Protein AF-A0A0F9NTA3-F1 (afdb_monomer_lite)

Radius of gyration: 31.59 Å; chains: 1; bounding box: 73×34×78 Å

Organism: NCBI:txid412755

InterPro domains:
  IPR008250 P-type ATPase, A domain superfamily [SSF81653] (106-178)
  IPR059000 P-type ATPase, A domain [PF00122] (103-179)

Secondary structure (DSSP, 8-state):
-----TTHHHHHHHHHHHIIIIISHHHHHHHHHHHHHT---HHHHHHHHHHHHHHHHHHHHTT-SS---HHHHHHHHHHHHHHHHHHHHHHHHHHHHHHHHHHTS--EEEEEETTEEEEEEGGG--TT-EEEE-TTPBP-S-EEEEE--EEEE-HHHH---SPEEE-TT-EE-S-EESS-EEEEE-

Foldseek 3Di:
DDPDDVCPLVVLLVVLVCCCVPLLVVLLVVLVVCVVVVHDDDSVVLNVVLVCLNVVSVVVVVPDDDDRCSVVSNVSSVVVSVVVVVVVVVVVVVVVVVVVVVVPQDQWWFWQDPNDTDIDGPVPDDQFTKTKDAAFDWDNAKWFFQQDKWFWQCCVPPVDRGTDIDGHGDIDGTTGTHHITITGHD

Sequence (186 aa):
MSIVFPGLDSVLLSMASFIFFYGGWPFLKGLVNEFRKKVPGMMTLIAVAISIAYFYSAAIVLGLEGKPFFWELATLIDIMLLGHWIEMRSILGASRALEKLVELMPSTAHQIRDGEIIDVELSELKKGDNVLIRPGEKMPSDGLIMKGSSYIDESMLTGESVPVEKESGDLVIGGRLIVMVLLKFG

Structure (mmCIF, N/CA/C/O backbone):
data_AF-A0A0F9NTA3-F1
#
_entry.id   AF-A0A0F9NTA3-F1
#
loop_
_atom_site.group_PDB
_atom_site.id
_atom_site.type_symbol
_atom_site.label_atom_id
_atom_site.label_alt_id
_atom_site.label_comp_id
_atom_site.label_asym_id
_atom_site.label_entity_id
_atom_site.label_seq_id
_atom_site.pdbx_PDB_ins_code
_atom_site.Cartn_x
_atom_site.Cartn_y
_atom_site.Cartn_z
_atom_site.occupancy
_atom_site.B_iso_or_equiv
_atom_site.auth_seq_id
_atom_site.auth_comp_id
_atom_site.auth_asym_id
_atom_site.auth_atom_id
_atom_site.pdbx_PDB_model_num
ATOM 1 N N . MET A 1 1 ? 37.438 3.454 -21.866 1.00 36.91 1 MET A N 1
ATOM 2 C CA . MET A 1 1 ? 37.465 2.635 -23.095 1.00 36.91 1 MET A CA 1
ATOM 3 C C . MET A 1 1 ? 36.080 2.031 -23.261 1.00 36.91 1 MET A C 1
ATOM 5 O O . MET A 1 1 ? 35.779 1.042 -22.610 1.00 36.91 1 MET A O 1
ATOM 9 N N . SER A 1 2 ? 35.185 2.703 -23.990 1.00 47.91 2 SER A N 1
ATOM 10 C CA . SER A 1 2 ? 33.841 2.181 -24.257 1.00 47.91 2 SER A CA 1
ATOM 11 C C . SER A 1 2 ? 33.960 1.104 -25.325 1.00 47.91 2 SER A C 1
ATOM 13 O O . SER A 1 2 ? 34.329 1.390 -26.462 1.00 47.91 2 SER A O 1
ATOM 15 N N . ILE A 1 3 ? 33.714 -0.145 -24.943 1.00 52.69 3 ILE A N 1
ATOM 16 C CA . ILE A 1 3 ? 33.654 -1.255 -25.888 1.00 52.69 3 ILE A CA 1
ATOM 17 C C . ILE A 1 3 ? 32.323 -1.105 -26.630 1.00 52.69 3 ILE A C 1
ATOM 19 O O . ILE A 1 3 ? 31.266 -1.431 -26.095 1.00 52.69 3 ILE A O 1
ATOM 23 N N . VAL A 1 4 ? 32.362 -0.508 -27.822 1.00 57.16 4 VAL A N 1
ATOM 24 C CA . VAL A 1 4 ? 31.176 -0.319 -28.664 1.00 57.16 4 VAL A CA 1
ATOM 25 C C . VAL A 1 4 ? 30.965 -1.611 -29.443 1.00 57.16 4 VAL A C 1
ATOM 27 O O . VAL A 1 4 ? 31.602 -1.846 -30.467 1.00 57.16 4 VAL A O 1
ATOM 30 N N . PHE A 1 5 ? 30.116 -2.486 -28.911 1.00 62.28 5 PHE A N 1
ATOM 31 C CA . PHE A 1 5 ? 29.686 -3.685 -29.619 1.00 62.28 5 PHE A CA 1
ATOM 32 C C . PHE A 1 5 ? 28.590 -3.315 -30.629 1.00 62.28 5 PHE A C 1
ATOM 34 O O . PHE A 1 5 ? 27.613 -2.667 -30.239 1.00 62.28 5 PHE A O 1
ATOM 41 N N . PRO A 1 6 ? 28.692 -3.731 -31.903 1.00 67.00 6 PRO A N 1
ATOM 42 C CA . PRO A 1 6 ? 27.576 -3.605 -32.831 1.00 67.00 6 PRO A CA 1
ATOM 43 C C . PRO A 1 6 ? 26.379 -4.404 -32.287 1.00 67.00 6 PRO A C 1
ATOM 45 O O . PRO A 1 6 ? 26.495 -5.601 -32.034 1.00 67.00 6 PRO A O 1
ATOM 48 N N . GLY A 1 7 ? 25.251 -3.725 -32.052 1.00 73.50 7 GLY A N 1
ATOM 49 C CA . GLY A 1 7 ? 24.032 -4.313 -31.477 1.00 73.50 7 GLY A CA 1
ATOM 50 C C . GLY A 1 7 ? 23.825 -4.100 -29.970 1.00 73.50 7 GLY A C 1
ATOM 51 O O . GLY A 1 7 ? 22.817 -4.566 -29.438 1.00 73.50 7 GLY A O 1
ATOM 52 N N . LEU A 1 8 ? 24.717 -3.375 -29.278 1.00 82.12 8 LEU A N 1
ATOM 53 C CA . LEU A 1 8 ? 24.555 -3.038 -27.854 1.00 82.12 8 LEU A CA 1
ATOM 54 C C . LEU A 1 8 ? 23.204 -2.360 -27.568 1.00 82.12 8 LEU A C 1
ATOM 56 O O . LEU A 1 8 ? 22.528 -2.716 -26.607 1.00 82.12 8 LEU A O 1
ATOM 60 N N . ASP A 1 9 ? 22.778 -1.445 -28.436 1.00 81.88 9 ASP A N 1
ATOM 61 C CA . ASP A 1 9 ? 21.532 -0.693 -28.262 1.00 81.88 9 ASP A CA 1
ATOM 62 C C . ASP A 1 9 ? 20.283 -1.581 -28.356 1.00 81.88 9 ASP A C 1
ATOM 64 O O . ASP A 1 9 ? 19.314 -1.377 -27.626 1.00 81.88 9 ASP A O 1
ATOM 68 N N . SER A 1 10 ? 20.315 -2.627 -29.187 1.00 85.19 10 SER A N 1
ATOM 69 C CA . SER A 1 10 ? 19.229 -3.611 -29.280 1.00 85.19 10 SER A CA 1
ATOM 70 C C . SER A 1 10 ? 19.151 -4.499 -28.033 1.00 85.19 10 SER A C 1
ATOM 72 O O . SER A 1 10 ? 18.057 -4.839 -27.572 1.00 85.19 10 SER A O 1
ATOM 74 N N . VAL A 1 11 ? 20.302 -4.849 -27.450 1.00 89.75 11 VAL A N 1
ATOM 75 C CA . VAL A 1 11 ? 20.370 -5.585 -26.176 1.00 89.75 11 VAL A CA 1
ATOM 76 C C . VAL A 1 11 ? 19.847 -4.715 -25.033 1.00 89.75 11 VAL A C 1
ATOM 78 O O . VAL A 1 11 ? 19.021 -5.172 -24.241 1.00 89.75 11 VAL A O 1
ATOM 81 N N . LEU A 1 12 ? 20.267 -3.448 -24.976 1.00 90.81 12 LEU A N 1
ATOM 82 C CA . LEU A 1 12 ? 19.789 -2.487 -23.983 1.00 90.81 12 LEU A CA 1
ATOM 83 C C . LEU A 1 12 ? 18.285 -2.248 -24.104 1.00 90.81 12 LEU A C 1
ATOM 85 O O . LEU A 1 12 ? 17.600 -2.255 -23.087 1.00 90.81 12 LEU A O 1
ATOM 89 N N . LEU A 1 13 ? 17.751 -2.134 -25.323 1.00 92.44 13 LEU A N 1
ATOM 90 C CA . LEU A 1 13 ? 16.311 -2.026 -25.549 1.00 92.44 13 LEU A CA 1
ATOM 91 C C . LEU A 1 13 ? 15.557 -3.261 -25.043 1.00 92.44 13 LEU A C 1
ATOM 93 O O . LEU A 1 13 ? 14.511 -3.128 -24.409 1.00 92.44 13 LEU A O 1
ATOM 97 N N . SER A 1 14 ? 16.090 -4.459 -25.283 1.00 93.44 14 SER A N 1
ATOM 98 C CA . SER A 1 14 ? 15.483 -5.709 -24.808 1.00 93.44 14 SER A CA 1
ATOM 99 C C . SER A 1 14 ? 15.435 -5.758 -23.277 1.00 93.44 14 SER A C 1
ATOM 101 O O . SER A 1 14 ? 14.402 -6.079 -22.689 1.00 93.44 14 SER A O 1
ATOM 103 N N . MET A 1 15 ? 16.527 -5.364 -22.618 1.00 93.88 15 MET A N 1
ATOM 104 C CA . MET A 1 15 ? 16.602 -5.309 -21.158 1.00 93.88 15 MET A CA 1
ATOM 105 C C . MET A 1 15 ? 15.714 -4.203 -20.575 1.00 93.88 15 MET A C 1
ATOM 107 O O . MET A 1 15 ? 14.985 -4.436 -19.615 1.00 93.88 15 MET A O 1
ATOM 111 N N . ALA A 1 16 ? 15.694 -3.026 -21.198 1.00 94.38 16 ALA A N 1
ATOM 112 C CA . ALA A 1 16 ? 14.807 -1.927 -20.837 1.00 94.38 16 ALA A CA 1
ATOM 113 C C . ALA A 1 16 ? 13.331 -2.307 -20.985 1.00 94.38 16 ALA A C 1
ATOM 115 O O . ALA A 1 16 ? 12.528 -1.946 -20.133 1.00 94.38 16 ALA A O 1
ATOM 116 N N . SER A 1 17 ? 12.978 -3.080 -22.016 1.00 95.44 17 SER A N 1
ATOM 117 C CA . SER A 1 17 ? 11.623 -3.616 -22.197 1.00 95.44 17 SER A CA 1
ATOM 118 C C . SER A 1 17 ? 11.243 -4.518 -21.028 1.00 95.44 17 SER A C 1
ATOM 120 O O . SER A 1 17 ? 10.173 -4.356 -20.445 1.00 95.44 17 SER A O 1
ATOM 122 N N . PHE A 1 18 ? 12.138 -5.427 -20.633 1.00 96.69 18 PHE A N 1
ATOM 123 C CA . PHE A 1 18 ? 11.913 -6.285 -19.473 1.00 96.69 18 PHE A CA 1
ATOM 124 C C . PHE A 1 18 ? 11.713 -5.466 -18.190 1.00 96.69 18 PHE A C 1
ATOM 126 O O . PHE A 1 18 ? 10.724 -5.664 -17.489 1.00 96.69 18 PHE A O 1
ATOM 133 N N . ILE A 1 19 ? 12.593 -4.499 -17.915 1.00 96.31 19 ILE A N 1
ATOM 134 C CA . ILE A 1 19 ? 12.501 -3.639 -16.725 1.00 96.31 19 ILE A CA 1
ATOM 135 C C . ILE A 1 19 ? 11.215 -2.798 -16.750 1.00 96.31 19 ILE A C 1
ATOM 137 O O . ILE A 1 19 ? 10.516 -2.709 -15.743 1.00 96.31 19 ILE A O 1
ATOM 141 N N . PHE A 1 20 ? 10.853 -2.228 -17.899 1.00 97.06 20 PHE A N 1
ATOM 142 C CA . PHE A 1 20 ? 9.651 -1.414 -18.062 1.00 97.06 20 PHE A CA 1
ATOM 143 C C . PHE A 1 20 ? 8.366 -2.220 -17.849 1.00 97.06 20 PHE A C 1
ATOM 145 O O . PHE A 1 20 ? 7.506 -1.811 -17.072 1.00 97.06 20 PHE A O 1
ATOM 152 N N . PHE A 1 21 ? 8.230 -3.379 -18.499 1.00 96.56 21 PHE A N 1
ATOM 153 C CA . PHE A 1 21 ? 7.011 -4.180 -18.392 1.00 96.56 21 PHE A CA 1
ATOM 154 C C . PHE A 1 21 ? 6.904 -4.926 -17.066 1.00 96.56 21 PHE A C 1
ATOM 156 O O . PHE A 1 21 ? 5.801 -5.034 -16.541 1.00 96.56 21 PHE A O 1
ATOM 163 N N . TYR A 1 22 ? 8.011 -5.437 -16.525 1.00 96.00 22 TYR A N 1
ATOM 164 C CA . TYR A 1 22 ? 7.998 -6.197 -15.276 1.00 96.00 22 TYR A CA 1
ATOM 165 C C . TYR A 1 22 ? 8.105 -5.281 -14.052 1.00 96.00 22 TYR A C 1
ATOM 167 O O . TYR A 1 22 ? 7.227 -5.285 -13.191 1.00 96.00 22 TYR A O 1
ATOM 175 N N . GLY A 1 23 ? 9.147 -4.451 -13.994 1.00 95.00 23 GLY A N 1
ATOM 176 C CA . GLY A 1 23 ? 9.381 -3.520 -12.888 1.00 95.00 23 GLY A CA 1
ATOM 177 C C . GLY A 1 23 ? 8.431 -2.321 -12.903 1.00 95.00 23 GLY A C 1
ATOM 178 O O . GLY A 1 23 ? 7.949 -1.899 -11.857 1.00 95.00 23 GLY A O 1
ATOM 179 N N . GLY A 1 24 ? 8.089 -1.801 -14.083 1.00 95.94 24 GLY A N 1
ATOM 180 C CA . GLY A 1 24 ? 7.161 -0.674 -14.220 1.00 95.94 24 GLY A CA 1
ATOM 181 C C . GLY A 1 24 ? 5.680 -1.028 -14.023 1.00 95.94 24 GLY A C 1
ATOM 182 O O . GLY A 1 24 ? 4.851 -0.124 -13.881 1.00 95.94 24 GLY A O 1
ATOM 183 N N . TRP A 1 25 ? 5.322 -2.319 -13.977 1.00 96.88 25 TRP A N 1
ATOM 184 C CA . TRP A 1 25 ? 3.927 -2.777 -13.931 1.00 96.88 25 TRP A CA 1
ATOM 185 C C . TRP A 1 25 ? 3.067 -2.143 -12.823 1.00 96.88 25 TRP A C 1
ATOM 187 O O . TRP A 1 25 ? 1.946 -1.716 -13.128 1.00 96.88 25 TRP A O 1
ATOM 197 N N . PRO A 1 26 ? 3.532 -2.029 -11.557 1.00 95.19 26 PRO A N 1
ATOM 198 C CA . PRO A 1 26 ? 2.737 -1.427 -10.488 1.00 95.19 26 PRO A CA 1
ATOM 199 C C . PRO A 1 26 ? 2.350 0.021 -10.798 1.00 95.19 26 PRO A C 1
ATOM 201 O O . PRO A 1 26 ? 1.192 0.397 -10.612 1.00 95.19 26 PRO A O 1
ATOM 204 N N . PHE A 1 27 ? 3.283 0.809 -11.342 1.00 96.44 27 PHE A N 1
ATOM 205 C CA . PHE A 1 27 ? 3.055 2.210 -11.696 1.00 96.44 27 PHE A CA 1
ATOM 206 C C . PHE A 1 27 ? 2.111 2.338 -12.889 1.00 96.44 27 PHE A C 1
ATOM 208 O O . PHE A 1 27 ? 1.172 3.125 -12.833 1.00 96.44 27 PHE A O 1
ATOM 215 N N . LEU A 1 28 ? 2.292 1.525 -13.936 1.00 96.38 28 LEU A N 1
ATOM 216 C CA . LEU A 1 28 ? 1.413 1.533 -15.112 1.00 96.38 28 LEU A CA 1
ATOM 217 C C . LEU A 1 28 ? -0.032 1.173 -14.740 1.00 96.38 28 LEU A C 1
ATOM 219 O O . LEU A 1 28 ? -0.978 1.852 -15.144 1.00 96.38 28 LEU A O 1
ATOM 223 N N . LYS A 1 29 ? -0.219 0.140 -13.911 1.00 96.31 29 LYS A N 1
ATOM 224 C CA . LYS A 1 29 ? -1.541 -0.223 -13.381 1.00 96.31 29 LYS A CA 1
ATOM 225 C C . LYS A 1 29 ? -2.105 0.879 -12.477 1.00 96.31 29 LYS A C 1
ATOM 227 O O . LYS A 1 29 ? -3.302 1.170 -12.538 1.00 96.31 29 LYS A O 1
ATOM 232 N N . GLY A 1 30 ? -1.250 1.493 -11.659 1.00 94.38 30 GLY A N 1
ATOM 233 C CA . GLY A 1 30 ? -1.590 2.616 -10.791 1.00 94.38 30 GLY A CA 1
ATOM 234 C C . GLY A 1 30 ? -2.085 3.832 -11.573 1.00 94.38 30 GLY A C 1
ATOM 235 O O . GLY A 1 30 ? -3.142 4.357 -11.241 1.00 94.38 30 GLY A O 1
ATOM 236 N N . LEU A 1 31 ? -1.414 4.193 -12.670 1.00 96.44 31 LEU A N 1
ATOM 237 C CA . LEU A 1 31 ? -1.830 5.258 -13.588 1.00 96.44 31 LEU A CA 1
ATOM 238 C C . LEU A 1 31 ? -3.240 5.016 -14.122 1.00 96.44 31 LEU A C 1
ATOM 240 O O . LEU A 1 31 ? -4.084 5.905 -14.057 1.00 96.44 31 LEU A O 1
ATOM 244 N N . VAL A 1 32 ? -3.535 3.805 -14.605 1.00 96.00 32 VAL A N 1
ATOM 245 C CA . VAL A 1 32 ? -4.875 3.489 -15.132 1.00 96.00 32 VAL A CA 1
ATOM 246 C C . VAL A 1 32 ? -5.939 3.641 -14.043 1.0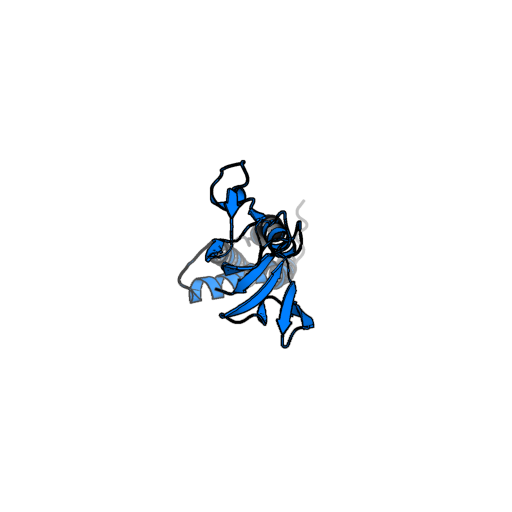0 96.00 32 VAL A C 1
ATOM 248 O O . VAL A 1 32 ? -7.031 4.1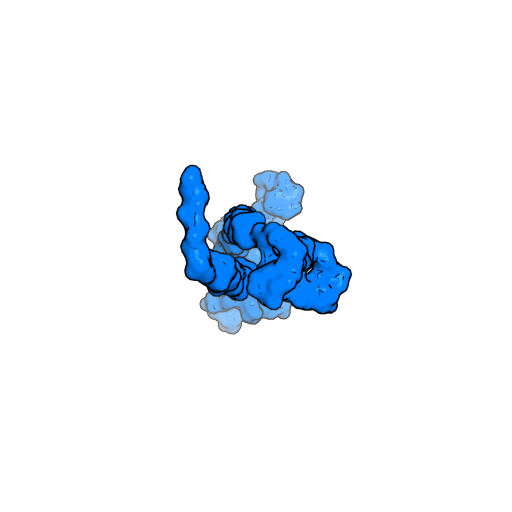47 -14.301 1.00 96.00 32 VAL A O 1
ATOM 251 N N . ASN A 1 33 ? -5.634 3.219 -12.817 1.00 94.94 33 ASN A N 1
ATOM 252 C CA . ASN A 1 33 ? -6.546 3.322 -11.684 1.00 94.94 33 ASN A CA 1
ATOM 253 C C . ASN A 1 33 ? -6.760 4.776 -11.222 1.00 94.94 33 ASN A C 1
ATOM 255 O O . ASN A 1 33 ? -7.903 5.191 -11.041 1.00 94.94 33 ASN A O 1
ATOM 259 N N . GLU A 1 34 ? -5.691 5.555 -11.062 1.00 96.25 34 GLU A N 1
ATOM 260 C CA . GLU A 1 34 ? -5.736 6.974 -10.677 1.00 96.25 34 GLU A CA 1
ATOM 261 C C . GLU A 1 34 ? -6.461 7.820 -11.728 1.00 96.25 34 GLU A C 1
ATOM 263 O O . GLU A 1 34 ? -7.331 8.627 -11.393 1.00 96.25 34 GLU A O 1
ATOM 268 N N . PHE A 1 35 ? -6.185 7.566 -13.010 1.00 94.81 35 PHE A N 1
ATOM 269 C CA . PHE A 1 35 ? -6.841 8.252 -14.117 1.00 94.81 35 PHE A CA 1
ATOM 270 C C . PHE A 1 35 ? -8.342 7.937 -14.175 1.00 94.81 35 PHE A C 1
ATOM 272 O O . PHE A 1 35 ? -9.159 8.846 -14.317 1.00 94.81 35 PHE A O 1
ATOM 279 N N . ARG A 1 36 ? -8.738 6.668 -13.973 1.00 95.69 36 ARG A N 1
ATOM 280 C CA . ARG A 1 36 ? -10.160 6.279 -13.856 1.00 95.69 36 ARG A CA 1
ATOM 281 C C . ARG A 1 36 ? -10.856 6.962 -12.681 1.00 95.69 36 ARG A C 1
ATOM 283 O O . ARG A 1 36 ? -12.021 7.332 -12.799 1.00 95.69 36 ARG A O 1
ATOM 290 N N . LYS A 1 37 ? -10.150 7.133 -11.563 1.00 94.38 37 LYS A N 1
ATOM 291 C CA . LYS A 1 37 ? -10.662 7.810 -10.364 1.00 94.38 37 LYS A CA 1
ATOM 292 C C . LYS A 1 37 ? -10.607 9.337 -10.459 1.00 94.38 37 LYS A C 1
ATOM 294 O O . LYS A 1 37 ? -11.170 9.993 -9.592 1.00 94.38 37 LYS A O 1
ATOM 299 N N . LYS A 1 38 ? -9.982 9.900 -11.502 1.00 93.25 38 LYS A N 1
ATOM 300 C CA . LYS A 1 38 ? -9.728 11.343 -11.675 1.00 93.25 38 LYS A CA 1
ATOM 301 C C . LYS A 1 38 ? -8.935 11.966 -10.519 1.00 93.25 38 LYS A C 1
ATOM 303 O O . LYS A 1 38 ? -9.104 13.142 -10.215 1.00 93.25 38 LYS A O 1
ATOM 308 N N . VAL A 1 39 ? -8.062 11.179 -9.891 1.00 94.12 39 VAL A N 1
ATOM 309 C CA . VAL A 1 39 ? -7.184 11.628 -8.803 1.00 94.12 39 VAL A CA 1
ATOM 310 C C . VAL A 1 39 ? -5.749 11.247 -9.171 1.00 94.12 39 VAL A C 1
ATOM 312 O O . VAL A 1 39 ? -5.286 10.184 -8.758 1.00 94.12 39 VAL A O 1
ATOM 315 N N . PRO A 1 40 ? -5.063 12.045 -10.013 1.00 92.44 40 PRO A N 1
ATOM 316 C CA . PRO A 1 40 ? -3.677 11.776 -10.370 1.00 92.44 40 PRO A CA 1
ATOM 317 C C . PRO A 1 40 ? -2.784 11.947 -9.141 1.00 92.44 40 PRO A C 1
ATOM 319 O O . PRO A 1 40 ? -2.895 12.932 -8.411 1.00 92.44 40 PRO A O 1
ATOM 322 N N . GLY A 1 41 ? -1.897 10.985 -8.925 1.00 93.31 41 GLY A N 1
ATOM 323 C CA . GLY A 1 41 ? -0.998 10.945 -7.786 1.00 93.31 41 GLY A CA 1
ATOM 324 C C . GLY A 1 41 ? 0.394 10.467 -8.176 1.00 93.31 41 GLY A C 1
ATOM 325 O O . GLY A 1 41 ? 0.859 10.647 -9.308 1.00 93.31 41 GLY A O 1
ATOM 326 N N . MET A 1 42 ? 1.073 9.862 -7.204 1.00 93.44 42 MET A N 1
ATOM 327 C CA . MET A 1 42 ? 2.448 9.401 -7.356 1.00 93.44 42 MET A CA 1
ATOM 328 C C . MET A 1 42 ? 2.580 8.359 -8.478 1.00 93.44 42 MET A C 1
ATOM 330 O O . MET A 1 42 ? 3.526 8.433 -9.263 1.00 93.44 42 MET A O 1
ATOM 334 N N . MET A 1 43 ? 1.623 7.431 -8.611 1.00 95.06 43 MET A N 1
ATOM 335 C CA . MET A 1 43 ? 1.716 6.361 -9.611 1.00 95.06 43 MET A CA 1
ATOM 336 C C . MET A 1 43 ? 1.613 6.912 -11.033 1.00 95.06 43 MET A C 1
ATOM 338 O O . MET A 1 43 ? 2.374 6.495 -11.904 1.00 95.06 43 MET A O 1
ATOM 342 N N . THR A 1 44 ? 0.719 7.879 -11.263 1.00 95.94 44 THR A N 1
ATOM 343 C CA . THR A 1 44 ? 0.570 8.544 -12.563 1.00 95.94 44 THR A CA 1
ATOM 344 C C . THR A 1 44 ? 1.846 9.278 -12.961 1.00 95.94 44 THR A C 1
ATOM 346 O O . THR A 1 44 ? 2.312 9.107 -14.087 1.00 95.94 44 THR A O 1
ATOM 349 N N . LEU A 1 45 ? 2.438 10.059 -12.050 1.00 95.56 45 LEU A N 1
ATOM 350 C CA . LEU A 1 45 ? 3.648 10.831 -12.344 1.00 95.56 45 LEU A CA 1
ATOM 351 C C . LEU A 1 45 ? 4.808 9.923 -12.780 1.00 95.56 45 LEU A C 1
ATOM 353 O O . LEU A 1 45 ? 5.442 10.170 -13.807 1.00 95.56 45 LEU A O 1
ATOM 357 N N . ILE A 1 46 ? 5.044 8.843 -12.029 1.00 96.44 46 ILE A N 1
ATOM 358 C CA . ILE A 1 46 ? 6.117 7.885 -12.322 1.00 96.44 46 ILE A CA 1
ATOM 359 C C . ILE A 1 46 ? 5.842 7.177 -13.643 1.00 96.44 46 ILE A C 1
ATOM 361 O O . ILE A 1 46 ? 6.716 7.136 -14.503 1.00 96.44 46 ILE A O 1
ATOM 365 N N . ALA A 1 47 ? 4.628 6.653 -13.824 1.00 97.25 47 ALA A N 1
ATOM 366 C CA . ALA A 1 47 ? 4.234 5.914 -15.016 1.00 97.25 47 ALA A CA 1
ATOM 367 C C . ALA A 1 47 ? 4.401 6.738 -16.301 1.00 97.25 47 ALA A C 1
ATOM 369 O O . ALA A 1 47 ? 4.871 6.209 -17.309 1.00 97.25 47 ALA A O 1
ATOM 370 N N . VAL A 1 48 ? 4.071 8.033 -16.268 1.00 97.06 48 VAL A N 1
ATOM 371 C CA . VAL A 1 48 ? 4.309 8.951 -17.392 1.00 97.06 48 VAL A CA 1
ATOM 372 C C . VAL A 1 48 ? 5.807 9.107 -17.656 1.00 97.06 48 VAL A C 1
ATOM 374 O O . VAL A 1 48 ? 6.234 8.947 -18.798 1.00 97.06 48 VAL A O 1
ATOM 377 N N . ALA A 1 49 ? 6.614 9.353 -16.620 1.00 97.19 49 ALA A N 1
ATOM 378 C CA . ALA A 1 49 ? 8.060 9.522 -16.761 1.00 97.19 49 ALA A CA 1
ATOM 379 C C . ALA A 1 49 ? 8.740 8.279 -17.363 1.00 97.19 49 ALA A C 1
ATOM 381 O O . ALA A 1 49 ? 9.467 8.393 -18.352 1.00 97.19 49 ALA A O 1
ATOM 382 N N . ILE A 1 50 ? 8.451 7.085 -16.830 1.00 97.38 50 ILE A N 1
ATOM 383 C CA . ILE A 1 50 ? 9.030 5.830 -17.336 1.00 97.38 50 ILE A CA 1
ATOM 384 C C . ILE A 1 50 ? 8.536 5.509 -18.752 1.00 97.38 50 ILE A C 1
ATOM 386 O O . ILE A 1 50 ? 9.300 4.989 -19.560 1.00 97.38 50 ILE A O 1
ATOM 390 N N . SER A 1 51 ? 7.288 5.859 -19.091 1.00 97.31 51 SER A N 1
ATOM 391 C CA . SER A 1 51 ? 6.750 5.645 -20.441 1.00 97.31 51 SER A CA 1
ATOM 392 C C . SER A 1 51 ? 7.453 6.537 -21.454 1.00 97.31 51 SER A C 1
ATOM 394 O O . SER A 1 51 ? 7.900 6.051 -22.490 1.00 97.31 51 SER A O 1
ATOM 396 N N . ILE A 1 52 ? 7.606 7.828 -21.146 1.00 97.12 52 ILE A N 1
ATOM 397 C CA . ILE A 1 52 ? 8.316 8.773 -22.015 1.00 97.12 52 ILE A CA 1
ATOM 398 C C . ILE A 1 52 ? 9.763 8.315 -22.217 1.00 97.12 52 ILE A C 1
ATOM 400 O O . ILE A 1 52 ? 10.211 8.225 -23.358 1.00 97.12 52 ILE A O 1
ATOM 404 N N . ALA A 1 53 ? 10.469 7.967 -21.137 1.00 96.50 53 ALA A N 1
ATOM 405 C CA . ALA A 1 53 ? 11.852 7.502 -21.213 1.00 96.50 53 ALA A CA 1
ATOM 406 C C . ALA A 1 53 ? 11.991 6.222 -22.057 1.00 96.50 53 ALA A C 1
ATOM 408 O O . ALA A 1 53 ? 12.890 6.135 -22.897 1.00 96.50 53 ALA A O 1
ATOM 409 N N . TYR A 1 54 ? 11.084 5.255 -21.892 1.00 97.06 54 TYR A N 1
ATOM 410 C CA . TYR A 1 54 ? 11.090 4.010 -22.660 1.00 97.06 54 TYR A CA 1
ATOM 411 C C . TYR A 1 54 ? 10.801 4.238 -24.150 1.00 97.06 54 TYR A C 1
ATOM 413 O O . TYR A 1 54 ? 11.605 3.840 -24.992 1.00 97.06 54 TYR A O 1
ATOM 421 N N . PHE A 1 55 ? 9.697 4.912 -24.493 1.00 96.88 55 PHE A N 1
ATOM 422 C CA . PHE A 1 55 ? 9.311 5.122 -25.893 1.00 96.88 55 PHE A CA 1
ATOM 423 C C . PHE A 1 55 ? 10.297 6.019 -26.645 1.00 96.88 55 PHE A C 1
ATOM 425 O O . PHE A 1 55 ? 10.598 5.746 -27.805 1.00 96.88 55 PHE A O 1
ATOM 432 N N . TYR A 1 56 ? 10.846 7.044 -25.987 1.00 95.94 56 TYR A N 1
ATOM 433 C CA . TYR A 1 56 ? 11.898 7.877 -26.568 1.00 95.94 56 TYR A CA 1
ATOM 434 C C . TYR A 1 56 ? 13.157 7.057 -26.875 1.00 95.94 56 TYR A C 1
ATOM 436 O O . TYR A 1 56 ? 13.679 7.106 -27.988 1.00 95.94 56 TYR A O 1
ATOM 444 N N . SER A 1 57 ? 13.608 6.243 -25.916 1.00 94.62 57 SER A N 1
ATOM 445 C CA . SER A 1 57 ? 14.790 5.393 -26.098 1.00 94.62 57 SER A CA 1
ATOM 446 C C . SER A 1 57 ? 14.569 4.336 -27.180 1.00 94.62 57 SER A C 1
ATOM 448 O O . SER A 1 57 ? 15.460 4.094 -27.990 1.00 94.62 57 SER A O 1
ATOM 450 N N . ALA A 1 58 ? 13.371 3.750 -27.251 1.00 94.44 58 ALA A N 1
ATOM 451 C CA . ALA A 1 58 ? 12.998 2.823 -28.314 1.00 94.44 58 ALA A CA 1
ATOM 452 C C . ALA A 1 58 ? 13.038 3.493 -29.695 1.00 94.44 58 ALA A C 1
ATOM 454 O O . ALA A 1 58 ? 13.579 2.919 -30.636 1.00 94.44 58 ALA A O 1
ATOM 455 N N . ALA A 1 59 ? 12.526 4.719 -29.819 1.00 94.75 59 ALA A N 1
ATOM 456 C CA . ALA A 1 59 ? 12.525 5.445 -31.084 1.00 94.75 59 ALA A CA 1
ATOM 457 C C . ALA A 1 59 ? 13.946 5.782 -31.581 1.00 94.75 59 ALA A C 1
ATOM 459 O O . ALA A 1 59 ? 14.199 5.712 -32.782 1.00 94.75 59 ALA A O 1
ATOM 460 N N . ILE A 1 60 ? 14.890 6.063 -30.673 1.00 93.25 60 ILE A N 1
ATOM 461 C CA . ILE A 1 60 ? 16.312 6.239 -31.021 1.00 93.25 60 ILE A CA 1
ATOM 462 C C . ILE A 1 60 ? 16.902 4.952 -31.597 1.00 93.25 60 ILE A C 1
ATOM 464 O O . ILE A 1 60 ? 17.519 4.978 -32.657 1.00 93.25 60 ILE A O 1
ATOM 468 N N . VAL A 1 61 ? 16.653 3.807 -30.957 1.00 90.00 61 VAL A N 1
ATOM 469 C CA . VAL A 1 61 ? 17.141 2.509 -31.462 1.00 90.00 61 VAL A CA 1
ATOM 470 C C . VAL A 1 61 ? 16.529 2.151 -32.821 1.00 90.00 61 VAL A C 1
ATOM 472 O O . VAL A 1 61 ? 17.167 1.475 -33.623 1.00 90.00 61 VAL A O 1
ATOM 475 N N . LEU A 1 62 ? 15.317 2.633 -33.109 1.00 89.81 62 LEU A N 1
ATOM 476 C CA . LEU A 1 62 ? 14.641 2.444 -34.396 1.00 89.81 62 LEU A CA 1
ATOM 477 C C . LEU A 1 62 ? 15.104 3.414 -35.499 1.00 89.81 62 LEU A C 1
ATOM 479 O O . LEU A 1 62 ? 14.658 3.269 -36.637 1.00 89.81 62 LEU A O 1
ATOM 483 N N . GLY A 1 63 ? 15.994 4.366 -35.198 1.00 89.00 63 GLY A N 1
ATOM 484 C CA . GLY A 1 63 ? 16.634 5.225 -36.200 1.00 89.00 63 GLY A CA 1
ATOM 485 C C . GLY A 1 63 ? 16.459 6.731 -36.003 1.00 89.00 63 GLY A C 1
ATOM 486 O O . GLY A 1 63 ? 16.846 7.487 -36.892 1.00 89.00 63 GLY A O 1
ATOM 487 N N . LEU A 1 64 ? 15.890 7.193 -34.882 1.00 91.88 64 LEU A N 1
ATOM 488 C CA . LEU A 1 64 ? 15.937 8.618 -34.537 1.00 91.88 64 LEU A CA 1
ATOM 489 C C . LEU A 1 64 ? 17.315 9.014 -33.996 1.00 91.88 64 LEU A C 1
ATOM 491 O O . LEU A 1 64 ? 17.962 8.261 -33.272 1.00 91.88 64 LEU A O 1
ATOM 495 N N . GLU A 1 65 ? 17.740 10.239 -34.295 1.00 89.12 65 GLU A N 1
ATOM 496 C CA . GLU A 1 65 ? 18.962 10.801 -33.725 1.00 89.12 65 GLU A CA 1
ATOM 497 C C . GLU A 1 65 ? 18.750 11.194 -32.258 1.00 89.12 65 GLU A C 1
ATOM 499 O O . GLU A 1 65 ? 17.788 11.879 -31.903 1.00 89.12 65 GLU A O 1
ATOM 504 N N . GLY A 1 66 ? 19.671 10.782 -31.389 1.00 89.56 66 GLY A N 1
ATOM 505 C CA . GLY A 1 66 ? 19.628 11.128 -29.974 1.00 89.56 66 GLY A CA 1
ATOM 506 C C . GLY A 1 66 ? 20.481 10.208 -29.112 1.00 89.56 66 GLY A C 1
ATOM 507 O O . GLY A 1 66 ? 21.218 9.360 -29.611 1.00 89.56 66 GLY A O 1
ATOM 508 N N . LYS A 1 67 ? 20.375 10.387 -27.792 1.00 89.56 67 LYS A N 1
ATOM 509 C CA . LYS A 1 67 ? 20.961 9.479 -26.798 1.00 89.56 67 LYS A CA 1
ATOM 510 C C . LYS A 1 67 ? 19.836 8.788 -26.031 1.00 89.56 67 LYS A C 1
ATOM 512 O O . LYS A 1 67 ? 18.982 9.496 -25.501 1.00 89.56 67 LYS A O 1
ATOM 517 N N . PRO A 1 68 ? 19.800 7.447 -25.983 1.00 91.94 68 PRO A N 1
ATOM 518 C CA . PRO A 1 68 ? 18.755 6.746 -25.257 1.00 91.94 68 PRO A CA 1
ATOM 519 C C . PRO A 1 68 ? 18.937 6.924 -23.746 1.00 91.94 68 PRO A C 1
ATOM 521 O O . PRO A 1 68 ? 20.059 7.038 -23.256 1.00 91.94 68 PRO A O 1
ATOM 524 N N . PHE A 1 69 ? 17.828 6.883 -23.013 1.00 93.75 69 PHE A N 1
ATOM 525 C CA . PHE A 1 69 ? 17.758 7.050 -21.559 1.00 93.75 69 PHE A CA 1
ATOM 526 C C . PHE A 1 69 ? 17.551 5.710 -20.833 1.00 93.75 69 PHE A C 1
ATOM 528 O O . PHE A 1 69 ? 16.759 5.600 -19.895 1.00 93.75 69 PHE A O 1
ATOM 535 N N . PHE A 1 70 ? 18.204 4.640 -21.300 1.00 93.62 70 PHE A N 1
ATOM 536 C CA . PHE A 1 70 ? 18.018 3.298 -20.731 1.00 93.62 70 PHE A CA 1
ATOM 537 C C . PHE A 1 70 ? 18.461 3.208 -19.267 1.00 93.62 70 PHE A C 1
ATOM 539 O O . PHE A 1 70 ? 17.828 2.513 -18.472 1.00 93.62 70 PHE A O 1
ATOM 546 N N . TRP A 1 71 ? 19.532 3.916 -18.908 1.00 94.12 71 TRP A N 1
ATOM 547 C CA . TRP A 1 71 ? 20.062 3.924 -17.547 1.00 94.12 71 TRP A CA 1
ATOM 548 C C . TRP A 1 71 ? 19.150 4.696 -16.591 1.00 94.12 71 TRP A C 1
ATOM 550 O O . TRP A 1 71 ? 18.857 4.245 -15.486 1.00 94.12 71 TRP A O 1
ATOM 560 N N . GLU A 1 72 ? 18.658 5.845 -17.037 1.00 96.12 72 GLU A N 1
ATOM 561 C CA . GLU A 1 72 ? 17.722 6.694 -16.313 1.00 96.12 72 GLU A CA 1
ATOM 562 C C . GLU A 1 72 ? 16.393 5.971 -16.110 1.00 96.12 72 GLU A C 1
ATOM 564 O O . GLU A 1 72 ? 15.860 5.989 -15.007 1.00 96.12 72 GLU A O 1
ATOM 569 N N . LEU A 1 73 ? 15.892 5.269 -17.132 1.00 96.81 73 LEU A N 1
ATOM 570 C CA . LEU A 1 73 ? 14.704 4.425 -17.014 1.00 96.81 73 LEU A CA 1
ATOM 571 C C . LEU A 1 73 ? 14.883 3.348 -15.935 1.00 96.81 73 LEU A C 1
ATOM 573 O O . LEU A 1 73 ? 14.013 3.197 -15.079 1.00 96.81 73 LEU A O 1
ATOM 577 N N . ALA A 1 74 ? 15.996 2.607 -15.979 1.00 96.50 74 ALA A N 1
ATOM 578 C CA . ALA A 1 74 ? 16.262 1.523 -15.038 1.00 96.50 74 ALA A CA 1
ATOM 579 C C . ALA A 1 74 ? 16.394 2.040 -13.599 1.00 96.50 74 ALA A C 1
ATOM 581 O O . ALA A 1 74 ? 15.667 1.599 -12.714 1.00 96.50 74 ALA A O 1
ATOM 582 N N . THR A 1 75 ? 17.250 3.040 -13.382 1.00 96.81 75 THR A N 1
ATOM 583 C CA . THR A 1 75 ? 17.475 3.631 -12.053 1.00 96.81 75 THR A CA 1
ATOM 584 C C . THR A 1 75 ? 16.228 4.305 -11.487 1.00 96.81 75 THR A C 1
ATOM 586 O O . THR A 1 75 ? 15.967 4.194 -10.288 1.00 96.81 75 THR A O 1
ATOM 589 N N . LEU A 1 76 ? 15.425 4.961 -12.331 1.00 97.00 76 LEU A N 1
ATOM 590 C CA . LEU A 1 76 ? 14.148 5.536 -11.920 1.00 97.00 76 LEU A CA 1
ATOM 591 C C . LEU A 1 76 ? 13.180 4.444 -11.457 1.00 97.00 76 LEU A C 1
ATOM 593 O O . LEU A 1 76 ? 12.612 4.566 -10.376 1.00 97.00 76 LEU A O 1
ATOM 597 N N . ILE A 1 77 ? 13.007 3.370 -12.234 1.00 96.88 77 ILE A N 1
ATOM 598 C CA . ILE A 1 77 ? 12.134 2.253 -11.843 1.00 96.88 77 ILE A CA 1
ATOM 599 C C . ILE A 1 77 ? 12.625 1.614 -10.539 1.00 96.88 77 ILE A C 1
ATOM 601 O O . ILE A 1 77 ? 11.818 1.414 -9.633 1.00 96.88 77 ILE A O 1
ATOM 605 N N . ASP A 1 78 ? 13.927 1.363 -10.405 1.00 96.69 78 ASP A N 1
ATOM 606 C CA . ASP A 1 78 ? 14.510 0.739 -9.214 1.00 96.69 78 ASP A CA 1
ATOM 607 C C . ASP A 1 78 ? 14.272 1.572 -7.947 1.00 96.69 78 ASP A C 1
ATOM 609 O O . ASP A 1 78 ? 13.744 1.068 -6.951 1.00 96.69 78 ASP A O 1
ATOM 613 N N . ILE A 1 79 ? 14.609 2.867 -7.979 1.00 97.06 79 ILE A N 1
ATOM 614 C CA . ILE A 1 79 ? 14.440 3.760 -6.823 1.00 97.06 79 ILE A CA 1
ATOM 615 C C . ILE A 1 79 ? 12.958 3.914 -6.475 1.00 97.06 79 ILE A C 1
ATOM 617 O O . ILE A 1 79 ? 12.596 3.864 -5.296 1.00 97.06 79 ILE A O 1
ATOM 621 N N . MET A 1 80 ? 12.085 4.065 -7.475 1.00 96.56 80 MET A N 1
ATOM 622 C CA . MET A 1 80 ? 10.655 4.229 -7.219 1.00 96.56 80 MET A CA 1
ATOM 623 C C . MET A 1 80 ? 10.010 2.950 -6.685 1.00 96.56 80 MET A C 1
ATOM 625 O O . MET A 1 80 ? 9.137 3.036 -5.821 1.00 96.56 80 MET A O 1
ATOM 629 N N . LEU A 1 81 ? 10.442 1.766 -7.132 1.00 95.88 81 LEU A N 1
ATOM 630 C CA . LEU A 1 81 ? 9.983 0.493 -6.568 1.00 95.88 81 LEU A CA 1
ATOM 631 C C . LEU A 1 81 ? 10.390 0.354 -5.105 1.00 95.88 81 LEU A C 1
ATOM 633 O O . LEU A 1 81 ? 9.561 -0.018 -4.275 1.00 95.88 81 LEU A O 1
ATOM 637 N N . LEU A 1 82 ? 11.639 0.689 -4.778 1.00 96.56 82 LEU A N 1
ATOM 638 C CA . LEU A 1 82 ? 12.118 0.689 -3.397 1.00 96.56 82 LEU A CA 1
ATOM 639 C C . LEU A 1 82 ? 11.319 1.666 -2.530 1.00 96.56 82 LEU A C 1
ATOM 641 O O . LEU A 1 82 ? 10.875 1.294 -1.444 1.00 96.56 82 LEU A O 1
ATOM 645 N N . GLY A 1 83 ? 11.084 2.885 -3.021 1.00 94.75 83 GLY A N 1
ATOM 646 C CA . GLY A 1 83 ? 10.281 3.890 -2.327 1.00 94.75 83 GLY A CA 1
ATOM 647 C C . GLY A 1 83 ? 8.853 3.411 -2.065 1.00 94.75 83 GLY A C 1
ATOM 648 O O . GLY A 1 83 ? 8.397 3.428 -0.921 1.00 94.75 83 GLY A O 1
ATOM 649 N N . HIS A 1 84 ? 8.179 2.899 -3.096 1.00 93.25 84 HIS A N 1
ATOM 650 C CA . HIS A 1 84 ? 6.816 2.385 -2.971 1.00 93.25 84 HIS A CA 1
ATOM 651 C C . HIS A 1 84 ? 6.735 1.161 -2.045 1.00 93.25 84 HIS A C 1
ATOM 653 O O . HIS A 1 84 ? 5.789 1.008 -1.273 1.00 93.25 84 HIS A O 1
ATOM 659 N N . TRP A 1 85 ? 7.752 0.297 -2.052 1.00 92.44 85 TRP A N 1
ATOM 660 C CA . TRP A 1 85 ? 7.821 -0.827 -1.122 1.00 92.44 85 TRP A CA 1
ATOM 661 C C . TRP A 1 85 ? 7.962 -0.369 0.338 1.00 92.44 85 TRP A C 1
ATOM 663 O O . TRP A 1 85 ? 7.270 -0.894 1.215 1.00 92.44 85 TRP A O 1
ATOM 673 N N . ILE A 1 86 ? 8.815 0.625 0.609 1.00 93.69 86 ILE A N 1
ATOM 674 C CA . ILE A 1 86 ? 8.988 1.207 1.951 1.00 93.69 86 ILE A CA 1
ATOM 675 C C . ILE A 1 86 ? 7.696 1.883 2.427 1.00 93.69 86 ILE A C 1
ATOM 677 O O . ILE A 1 86 ? 7.288 1.690 3.577 1.00 93.69 86 ILE A O 1
ATOM 681 N N . GLU A 1 87 ? 7.033 2.634 1.548 1.00 91.12 87 GLU A N 1
ATOM 682 C CA . GLU A 1 87 ? 5.731 3.255 1.809 1.00 91.12 87 GLU A CA 1
ATOM 683 C C . GLU A 1 87 ? 4.698 2.198 2.224 1.00 91.12 87 GLU A C 1
ATOM 685 O O . GLU A 1 87 ? 4.137 2.264 3.322 1.00 91.12 87 GLU A O 1
ATOM 690 N N . MET A 1 88 ? 4.521 1.156 1.405 1.00 88.56 88 MET A N 1
ATOM 691 C CA . MET A 1 88 ? 3.564 0.080 1.675 1.00 88.56 88 MET A CA 1
ATOM 692 C C . MET A 1 88 ? 3.884 -0.671 2.969 1.00 88.56 88 MET A C 1
ATOM 694 O O . MET A 1 88 ? 2.985 -0.977 3.756 1.00 88.56 88 MET A O 1
ATOM 698 N N . ARG A 1 89 ? 5.166 -0.936 3.242 1.00 88.81 89 ARG A N 1
ATOM 699 C CA . ARG A 1 89 ? 5.599 -1.575 4.491 1.00 88.81 89 ARG A CA 1
ATOM 700 C C . ARG A 1 89 ? 5.260 -0.724 5.717 1.00 88.81 89 ARG A C 1
ATOM 702 O O . ARG A 1 89 ? 4.879 -1.280 6.748 1.00 88.81 89 ARG A O 1
ATOM 709 N N . SER A 1 90 ? 5.370 0.596 5.603 1.00 86.50 90 SER A N 1
ATOM 710 C CA . SER A 1 90 ? 5.061 1.531 6.690 1.00 86.50 90 SER A CA 1
ATOM 711 C C . SER A 1 90 ? 3.556 1.577 6.981 1.00 86.50 90 SER A C 1
ATOM 713 O O . SER A 1 90 ? 3.150 1.498 8.140 1.00 86.50 90 SER A O 1
ATOM 715 N N . ILE A 1 91 ? 2.723 1.592 5.934 1.00 83.75 91 ILE A N 1
ATOM 716 C CA . ILE A 1 91 ? 1.253 1.575 6.048 1.00 83.75 91 ILE A CA 1
ATOM 717 C C . ILE A 1 91 ? 0.749 0.262 6.673 1.00 83.75 91 ILE A C 1
ATOM 719 O O . ILE A 1 91 ? -0.101 0.267 7.570 1.00 83.75 91 ILE A O 1
ATOM 723 N N . LEU A 1 92 ? 1.298 -0.878 6.241 1.00 79.50 92 LEU A N 1
ATOM 724 C CA . LEU A 1 92 ? 0.936 -2.189 6.789 1.00 79.50 92 LEU A CA 1
ATOM 725 C C . LEU A 1 92 ? 1.312 -2.323 8.271 1.00 79.50 92 LEU A C 1
ATOM 727 O O . LEU A 1 92 ? 0.577 -2.947 9.036 1.00 79.50 92 LEU A O 1
ATOM 731 N N . GLY A 1 93 ? 2.432 -1.727 8.691 1.00 76.94 93 GLY A N 1
ATOM 732 C CA . GLY A 1 93 ? 2.847 -1.704 10.094 1.00 76.94 93 GLY A CA 1
ATOM 733 C C . GLY A 1 93 ? 1.829 -1.010 11.003 1.00 76.94 93 GLY A C 1
ATOM 734 O O . GLY A 1 93 ? 1.484 -1.552 12.051 1.00 76.94 93 GLY A O 1
ATOM 735 N N . ALA A 1 94 ? 1.299 0.140 10.576 1.00 74.56 94 ALA A N 1
ATOM 736 C CA . ALA A 1 94 ? 0.279 0.874 11.327 1.00 74.56 94 ALA A CA 1
ATOM 737 C C . ALA A 1 94 ? -1.047 0.097 11.429 1.00 74.56 94 ALA A C 1
ATOM 739 O O . ALA A 1 94 ? -1.668 0.055 12.490 1.00 74.56 94 ALA A O 1
ATOM 740 N N . SER A 1 95 ? -1.449 -0.576 10.348 1.00 74.25 95 SER A N 1
ATOM 741 C CA . SER A 1 95 ? -2.725 -1.306 10.284 1.00 74.25 95 SER A CA 1
ATOM 742 C C . SER A 1 95 ? -2.784 -2.485 11.265 1.00 74.25 95 SER A C 1
ATOM 744 O O . SER A 1 95 ? -3.806 -2.703 11.909 1.00 74.25 95 SER A O 1
ATOM 746 N N . ARG A 1 96 ? -1.663 -3.192 11.471 1.00 75.62 96 ARG A N 1
ATOM 747 C CA . ARG A 1 96 ? -1.586 -4.331 12.407 1.00 75.62 96 ARG A CA 1
ATOM 748 C C . ARG A 1 96 ? -1.845 -3.953 13.864 1.00 75.62 96 ARG A C 1
ATOM 750 O O . ARG A 1 96 ? -2.297 -4.791 14.638 1.00 75.62 96 ARG A O 1
ATOM 757 N N . ALA A 1 97 ? -1.524 -2.724 14.264 1.00 70.94 97 ALA A N 1
ATOM 758 C CA . ALA A 1 97 ? -1.786 -2.269 15.626 1.00 70.94 97 ALA A CA 1
ATOM 759 C C . ALA A 1 97 ? -3.293 -2.130 15.880 1.00 70.94 97 ALA A C 1
ATOM 761 O O . ALA A 1 97 ? -3.773 -2.554 16.927 1.00 70.94 97 ALA A O 1
ATOM 762 N N . LEU A 1 98 ? -4.036 -1.606 14.900 1.00 73.31 98 LEU A N 1
ATOM 763 C CA . LEU A 1 98 ? -5.495 -1.518 14.962 1.00 73.31 98 LEU A CA 1
ATOM 764 C C . LEU A 1 98 ? -6.139 -2.906 14.969 1.00 73.31 98 LEU A C 1
ATOM 766 O O . LEU A 1 98 ? -7.029 -3.162 15.772 1.00 73.31 98 LEU A O 1
ATOM 770 N N . GLU A 1 99 ? -5.645 -3.816 14.132 1.00 74.50 99 GLU A N 1
ATOM 771 C CA . GLU A 1 99 ? -6.149 -5.192 14.045 1.00 74.50 99 GLU A CA 1
ATOM 772 C C . GLU A 1 99 ? -6.020 -5.930 15.390 1.00 74.50 99 GLU A C 1
ATOM 774 O O . GLU A 1 99 ? -6.986 -6.507 15.881 1.00 74.50 99 GLU A O 1
ATOM 779 N N . LYS A 1 100 ? -4.876 -5.792 16.075 1.00 71.38 100 LYS A N 1
ATOM 780 C CA . LYS A 1 100 ? -4.674 -6.352 17.423 1.00 71.38 100 LYS A CA 1
ATOM 781 C C . LYS A 1 100 ? -5.577 -5.744 18.495 1.00 71.38 100 LYS A C 1
ATOM 783 O O . LYS A 1 100 ? -5.899 -6.419 19.466 1.00 71.38 100 LYS A O 1
ATOM 788 N N . LEU A 1 101 ? -5.968 -4.476 18.361 1.00 67.31 101 LEU A N 1
ATOM 789 C CA . LEU A 1 101 ? -6.938 -3.869 19.278 1.00 67.31 101 LEU A CA 1
ATOM 790 C C . LEU A 1 101 ? -8.337 -4.463 19.076 1.00 67.31 101 LEU A C 1
ATOM 792 O O . LEU A 1 101 ? -9.058 -4.650 20.055 1.00 67.31 101 LEU A O 1
ATOM 796 N N . VAL A 1 102 ? -8.698 -4.796 17.832 1.00 67.69 102 VAL A N 1
ATOM 797 C CA . VAL A 1 102 ? -9.965 -5.466 17.505 1.00 67.69 102 VAL A CA 1
ATOM 798 C C . VAL A 1 102 ? -9.987 -6.900 18.039 1.00 67.69 102 VAL A C 1
ATOM 800 O O . VAL A 1 102 ? -10.984 -7.298 18.631 1.00 67.69 102 VAL A O 1
ATOM 803 N N . GLU A 1 103 ? -8.885 -7.647 17.923 1.00 66.12 103 GLU A N 1
ATOM 804 C CA . GLU A 1 103 ? -8.764 -9.019 18.453 1.00 66.12 103 GLU A CA 1
ATOM 805 C C . GLU A 1 103 ? -8.897 -9.112 19.985 1.00 66.12 103 GLU A C 1
ATOM 807 O O . GLU A 1 103 ? -9.272 -10.156 20.512 1.00 66.12 103 GLU A O 1
ATOM 812 N N . LEU A 1 104 ? -8.603 -8.031 20.715 1.00 64.81 104 LEU A N 1
ATOM 813 C CA . LEU A 1 104 ? -8.766 -7.969 22.173 1.00 64.81 104 LEU A CA 1
ATOM 814 C C . LEU A 1 104 ? -10.205 -7.650 22.612 1.00 64.81 104 LEU A C 1
ATOM 816 O O . LEU A 1 104 ? -10.481 -7.605 23.816 1.00 64.81 104 LEU A O 1
ATOM 820 N N . MET A 1 105 ? -11.125 -7.392 21.678 1.00 63.75 105 MET A N 1
ATOM 821 C CA . MET A 1 105 ? -12.538 -7.246 22.014 1.00 63.75 105 MET A CA 1
ATOM 822 C C . MET A 1 105 ? -13.154 -8.630 22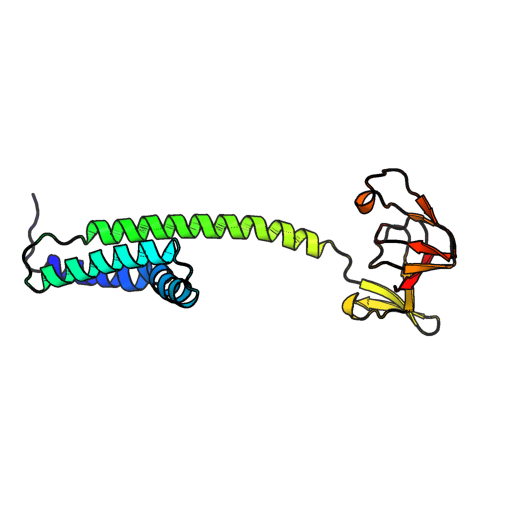.283 1.00 63.75 105 MET A C 1
ATOM 824 O O . MET A 1 105 ? -12.890 -9.562 21.525 1.00 63.75 105 MET A O 1
ATOM 828 N N . PRO A 1 106 ? -13.960 -8.796 23.351 1.00 61.22 106 PRO A N 1
ATOM 829 C CA . PRO A 1 106 ? -14.636 -10.060 23.631 1.00 61.22 106 PRO A CA 1
ATOM 830 C C . PRO A 1 106 ? -15.479 -10.472 22.426 1.00 61.22 106 PRO A C 1
ATOM 832 O O . PRO A 1 106 ? -16.243 -9.660 21.915 1.00 61.22 106 PRO A O 1
ATOM 835 N N . SER A 1 107 ? -15.341 -11.714 21.974 1.00 68.94 107 SER A N 1
ATOM 836 C CA . SER A 1 107 ? -16.096 -12.251 20.836 1.00 68.94 107 SER A CA 1
ATOM 837 C C . SER A 1 107 ? -17.338 -13.044 21.249 1.00 68.94 107 SER A C 1
ATOM 839 O O . SER A 1 107 ? -18.187 -13.320 20.402 1.00 68.94 107 SER A O 1
ATOM 841 N N . THR A 1 108 ? -17.476 -13.372 22.537 1.00 74.19 108 THR A N 1
ATOM 842 C CA . THR A 1 108 ? -18.560 -14.204 23.070 1.00 74.19 108 THR A CA 1
ATOM 843 C C . THR A 1 108 ? -19.283 -13.540 24.240 1.00 74.19 108 THR A C 1
ATOM 845 O O . THR A 1 108 ? -18.708 -12.746 24.988 1.00 74.19 108 THR A O 1
ATOM 848 N N . ALA A 1 109 ? -20.562 -13.878 24.395 1.00 80.56 109 ALA A N 1
ATOM 849 C CA . ALA A 1 109 ? -21.419 -13.463 25.497 1.00 80.56 109 ALA A CA 1
ATOM 850 C C . ALA A 1 109 ? -22.222 -14.647 26.041 1.00 80.56 109 ALA A C 1
ATOM 852 O O . ALA A 1 109 ? -22.598 -15.547 25.294 1.00 80.56 109 ALA A O 1
ATOM 853 N N . HIS A 1 110 ? -22.532 -14.611 27.338 1.00 85.19 110 HIS A N 1
ATOM 854 C CA . HIS A 1 110 ? -23.313 -15.650 28.013 1.00 85.19 110 HIS A CA 1
ATOM 855 C C . HIS A 1 110 ? -24.807 -15.299 27.958 1.00 85.19 110 HIS A C 1
ATOM 857 O O . HIS A 1 110 ? -25.327 -14.628 28.850 1.00 85.19 110 HIS A O 1
ATOM 863 N N . GLN A 1 111 ? -25.518 -15.698 26.905 1.00 85.44 111 GLN A N 1
ATOM 864 C CA . GLN A 1 111 ? -26.959 -15.458 26.789 1.00 85.44 111 GLN A CA 1
ATOM 865 C C . GLN A 1 111 ? -27.748 -16.387 27.723 1.00 85.44 111 GLN A C 1
ATOM 867 O O . GLN A 1 111 ? -27.474 -17.579 27.809 1.00 85.44 111 GLN A O 1
ATOM 872 N N . ILE A 1 112 ? -28.779 -15.859 28.383 1.00 82.81 112 ILE A N 1
ATOM 873 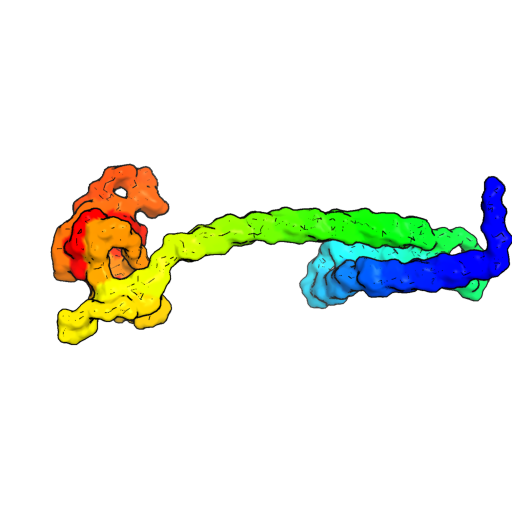C CA . ILE A 1 112 ? -29.755 -16.650 29.136 1.00 82.81 112 ILE A CA 1
ATOM 874 C C . ILE A 1 112 ? -30.977 -16.896 28.250 1.00 82.81 112 ILE A C 1
ATOM 876 O O . ILE A 1 112 ? -31.730 -15.963 27.955 1.00 82.81 112 ILE A O 1
ATOM 880 N N . ARG A 1 113 ? -31.210 -18.155 27.872 1.00 82.62 113 ARG A N 1
ATOM 881 C CA . ARG A 1 113 ? -32.390 -18.593 27.112 1.00 82.62 113 ARG A CA 1
ATOM 882 C C . ARG A 1 113 ? -33.074 -19.730 27.866 1.00 82.62 113 ARG A C 1
ATOM 884 O O . ARG A 1 113 ? -32.422 -20.685 28.262 1.00 82.62 113 ARG A O 1
ATOM 891 N N . ASP A 1 114 ? -34.372 -19.585 28.127 1.00 79.31 114 ASP A N 1
ATOM 892 C CA . ASP A 1 114 ? -35.198 -20.588 28.824 1.00 79.31 114 ASP A CA 1
ATOM 893 C C . ASP A 1 114 ? -34.654 -21.059 30.193 1.00 79.31 114 ASP A C 1
ATOM 895 O O . ASP A 1 114 ? -34.961 -22.149 30.665 1.00 79.31 114 ASP A O 1
ATOM 899 N N . GLY A 1 115 ? -33.873 -20.208 30.869 1.00 79.44 115 GLY A N 1
ATOM 900 C CA . GLY A 1 115 ? -33.274 -20.501 32.176 1.00 79.44 115 GLY A CA 1
ATOM 901 C C . GLY A 1 115 ? -31.896 -21.168 32.118 1.00 79.44 115 GLY A C 1
ATOM 902 O O . GLY A 1 115 ? -31.273 -21.325 33.167 1.00 79.44 115 GLY A O 1
ATOM 903 N N . GLU A 1 116 ? -31.392 -21.492 30.927 1.00 83.00 116 GLU A N 1
ATOM 904 C CA . GLU A 1 116 ? -30.036 -21.999 30.710 1.00 83.00 116 GLU A CA 1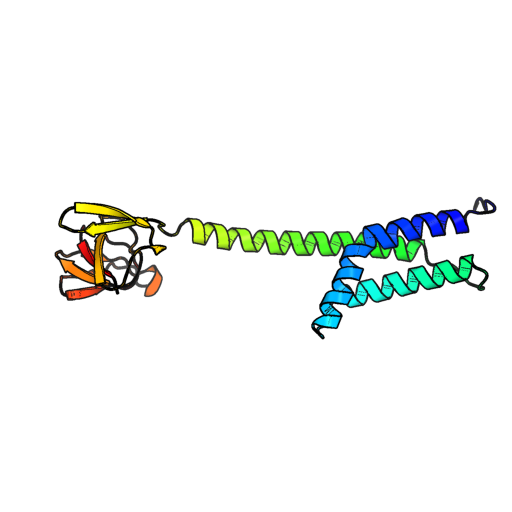
ATOM 905 C C . GLU A 1 116 ? -29.103 -20.900 30.188 1.00 83.00 116 GLU A C 1
ATOM 907 O O . GLU A 1 116 ? -29.533 -19.947 29.533 1.00 83.00 116 GLU A O 1
ATOM 912 N N . ILE A 1 117 ? -27.813 -21.026 30.509 1.00 85.06 117 ILE A N 1
ATOM 913 C CA . ILE A 1 117 ? -26.759 -20.114 30.055 1.00 85.06 117 ILE A CA 1
ATOM 914 C C . ILE A 1 117 ? -26.081 -20.747 28.839 1.00 85.06 117 ILE A C 1
ATOM 916 O O . ILE A 1 117 ? -25.579 -21.866 28.934 1.00 85.06 117 ILE A O 1
ATOM 920 N N . ILE A 1 118 ? -26.060 -20.025 27.721 1.00 87.06 118 ILE A N 1
ATOM 921 C CA . ILE A 1 118 ? -25.499 -20.469 26.445 1.00 87.06 118 ILE A CA 1
ATOM 922 C C . ILE A 1 118 ? -24.502 -19.419 25.955 1.00 87.06 118 ILE A C 1
ATOM 924 O O . ILE A 1 118 ? -24.832 -18.234 25.874 1.00 87.06 118 ILE A O 1
ATOM 928 N N . ASP A 1 119 ? -23.299 -19.859 25.599 1.00 85.50 119 ASP A N 1
ATOM 929 C CA . ASP A 1 119 ? -22.286 -18.994 24.996 1.00 85.50 119 ASP A CA 1
ATOM 930 C C . ASP A 1 119 ? -22.640 -18.757 23.524 1.00 85.50 119 ASP A C 1
ATOM 932 O O . ASP A 1 119 ? -2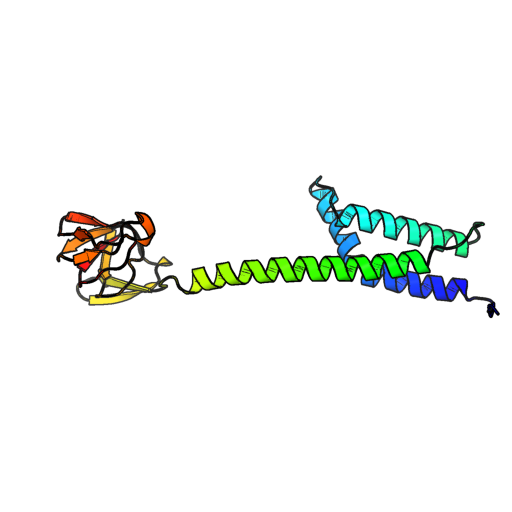2.761 -19.705 22.746 1.00 85.50 119 ASP A O 1
ATOM 936 N N . VAL A 1 120 ? -22.811 -17.492 23.147 1.00 84.00 120 VAL A N 1
ATOM 937 C CA . VAL A 1 120 ? -23.136 -17.063 21.779 1.00 84.00 120 VAL A CA 1
ATOM 938 C C . VAL A 1 120 ? -22.138 -16.016 21.300 1.00 84.00 120 VAL A C 1
ATOM 940 O O . VAL A 1 120 ? -21.548 -15.288 22.106 1.00 84.00 120 VAL A O 1
ATOM 943 N N . GLU A 1 121 ? -21.938 -15.919 19.988 1.00 83.06 121 GLU A N 1
ATOM 944 C CA . GLU A 1 121 ? -21.165 -14.812 19.422 1.00 83.06 121 GLU A CA 1
ATOM 945 C C . GLU A 1 121 ? -21.908 -13.484 19.618 1.00 83.06 121 GLU A C 1
ATOM 947 O O . GLU A 1 121 ? -23.139 -13.425 19.574 1.00 83.06 121 GLU A O 1
ATOM 952 N N . LEU A 1 122 ? -21.169 -12.378 19.771 1.00 76.19 122 LEU A N 1
ATOM 953 C CA . LEU A 1 122 ? -21.794 -11.048 19.876 1.00 76.19 122 LEU A CA 1
ATOM 954 C C . LEU A 1 122 ? -22.648 -10.679 18.656 1.00 76.19 122 LEU A C 1
ATOM 956 O O . LEU A 1 122 ? -23.593 -9.905 18.780 1.00 76.19 122 LEU A O 1
ATOM 960 N N . SER A 1 123 ? -22.325 -11.237 17.489 1.00 77.12 123 SER A N 1
ATOM 961 C CA . SER A 1 123 ? -23.065 -11.086 16.232 1.00 77.12 123 SER A CA 1
ATOM 962 C C . SER A 1 123 ? -24.473 -11.698 16.280 1.00 77.12 123 SER A C 1
ATOM 964 O O . SER A 1 123 ? -25.347 -11.287 15.515 1.00 77.12 123 SER A O 1
ATOM 966 N N . GLU A 1 124 ? -24.703 -12.665 17.170 1.00 79.88 124 GLU A N 1
ATOM 967 C CA . GLU A 1 124 ? -25.967 -13.392 17.304 1.00 79.88 124 GLU A CA 1
ATOM 968 C C . GLU A 1 124 ? -26.904 -12.781 18.355 1.00 79.88 124 GLU A C 1
ATOM 970 O O . GLU A 1 124 ? -28.098 -13.104 18.372 1.00 79.88 124 GLU A O 1
ATOM 975 N N . LEU A 1 125 ? -26.391 -11.879 19.202 1.00 78.19 125 LEU A N 1
ATOM 976 C CA . LEU A 1 125 ? -27.184 -11.167 20.200 1.00 78.19 125 LEU A CA 1
ATOM 977 C C . LEU A 1 125 ? -28.147 -10.176 19.546 1.00 78.19 125 LEU A C 1
ATOM 979 O O . LEU A 1 125 ? -27.788 -9.380 18.677 1.00 78.19 125 LEU A O 1
ATOM 983 N N . LYS A 1 126 ? -29.391 -10.190 20.016 1.00 79.88 126 LYS A N 1
ATOM 984 C CA . LYS A 1 126 ? -30.450 -9.278 19.594 1.00 79.88 126 LYS A CA 1
ATOM 985 C C . LYS A 1 126 ? -30.842 -8.354 20.735 1.00 79.88 126 LYS A C 1
ATOM 987 O O . LYS A 1 126 ? -30.784 -8.698 21.914 1.00 79.88 126 LYS A O 1
ATOM 992 N N . LYS A 1 127 ? -31.315 -7.166 20.362 1.00 77.62 127 LYS A N 1
ATOM 993 C CA . LYS A 1 127 ? -31.901 -6.210 21.302 1.00 77.62 127 LYS A CA 1
ATOM 994 C C . LYS A 1 127 ? -33.019 -6.875 22.106 1.00 77.62 127 LYS A C 1
ATOM 996 O O . LYS A 1 127 ? -33.969 -7.415 21.542 1.00 77.62 127 LYS A O 1
ATOM 1001 N N . GLY A 1 128 ? -32.918 -6.780 23.425 1.00 74.69 128 GLY A N 1
ATOM 1002 C CA . GLY A 1 128 ? -33.843 -7.374 24.379 1.00 74.69 128 GLY A CA 1
ATOM 1003 C C . GLY A 1 128 ? -33.423 -8.737 24.927 1.00 74.69 128 GLY A C 1
ATOM 1004 O O . GLY A 1 128 ? -34.105 -9.215 25.835 1.00 74.69 128 GLY A O 1
ATOM 1005 N N . ASP A 1 129 ? -32.333 -9.329 24.433 1.00 81.94 129 ASP A N 1
ATOM 1006 C CA . ASP A 1 129 ? -31.798 -10.583 24.961 1.00 81.94 129 ASP A CA 1
ATOM 1007 C C . ASP A 1 129 ? -31.241 -10.397 26.375 1.00 81.94 129 ASP A C 1
ATOM 1009 O O . ASP A 1 129 ? -30.675 -9.356 26.712 1.00 81.94 129 ASP A O 1
ATOM 1013 N N . ASN A 1 130 ? -31.391 -11.423 27.210 1.00 83.06 130 ASN A N 1
ATOM 1014 C CA . ASN A 1 130 ? -30.818 -11.422 28.548 1.00 83.06 130 ASN A CA 1
ATOM 1015 C C . ASN A 1 130 ? -29.409 -12.005 28.489 1.00 83.06 130 ASN A C 1
ATOM 1017 O O . ASN A 1 130 ? -29.227 -13.123 28.013 1.00 83.06 130 ASN A O 1
ATOM 1021 N N . VAL A 1 131 ? -28.425 -11.272 28.993 1.00 83.50 131 VAL A N 1
ATOM 1022 C CA . VAL A 1 131 ? -27.023 -11.685 29.012 1.00 83.50 131 VAL A CA 1
ATOM 1023 C C . VAL A 1 131 ? -26.529 -11.672 30.449 1.00 83.50 131 VAL A C 1
ATOM 1025 O O . VAL A 1 131 ? -26.764 -10.728 31.205 1.00 83.50 131 VAL A O 1
ATOM 1028 N N . LEU A 1 132 ? -25.855 -12.744 30.832 1.00 83.06 132 LEU A N 1
ATOM 1029 C CA . LEU A 1 132 ? -25.150 -12.850 32.089 1.00 83.06 132 LEU A CA 1
ATOM 1030 C C . LEU A 1 132 ? -23.731 -12.323 31.909 1.00 83.06 132 LEU A C 1
ATOM 1032 O O . LEU A 1 132 ? -22.996 -12.814 31.060 1.00 83.06 132 LEU A O 1
ATOM 1036 N N . ILE A 1 133 ? -23.320 -11.374 32.740 1.00 78.31 133 ILE A N 1
ATOM 1037 C CA . ILE A 1 133 ? -21.926 -10.933 32.770 1.00 78.31 133 ILE A CA 1
ATOM 1038 C C . ILE A 1 133 ? -21.308 -11.356 34.091 1.00 78.31 133 ILE A C 1
ATOM 1040 O O . ILE A 1 133 ? -21.866 -11.100 35.163 1.00 78.31 133 ILE A O 1
ATOM 1044 N N . ARG A 1 134 ? -20.167 -12.040 34.017 1.00 77.44 134 ARG A N 1
ATOM 1045 C CA . ARG A 1 134 ? -19.428 -12.498 35.195 1.00 77.44 134 ARG A CA 1
ATOM 1046 C C . ARG A 1 134 ? -18.463 -11.409 35.689 1.00 77.44 134 ARG A C 1
ATOM 1048 O O . ARG A 1 134 ? -18.055 -10.544 34.914 1.00 77.44 134 ARG A O 1
ATOM 1055 N N . PRO A 1 135 ? -18.053 -11.455 36.968 1.00 70.00 135 PRO A N 1
ATOM 1056 C CA . PRO A 1 135 ? -17.011 -10.577 37.496 1.00 70.00 135 PRO A CA 1
ATOM 1057 C C . PRO A 1 135 ? -15.755 -10.564 36.610 1.00 70.00 135 PRO A C 1
ATOM 1059 O O . PRO A 1 135 ? -15.218 -11.618 36.275 1.00 70.00 135 PRO A O 1
ATOM 1062 N N . GLY A 1 136 ? -15.272 -9.375 36.250 1.00 68.25 136 GLY A N 1
ATOM 1063 C CA . GLY A 1 136 ? -14.075 -9.161 35.430 1.00 68.25 136 GLY A CA 1
ATOM 1064 C C . GLY A 1 136 ? -14.299 -9.226 33.914 1.00 68.25 136 GLY A C 1
ATOM 1065 O O . GLY A 1 136 ? -13.389 -8.874 33.155 1.00 68.25 136 GLY A O 1
ATOM 1066 N N . GLU A 1 137 ? -15.485 -9.629 33.452 1.00 72.75 137 GLU A N 1
ATOM 1067 C CA . GLU A 1 137 ? -15.817 -9.634 32.029 1.00 72.75 137 GLU A CA 1
ATOM 1068 C C . GLU A 1 137 ? -16.101 -8.220 31.512 1.00 72.75 137 GLU A C 1
ATOM 1070 O O . GLU A 1 137 ? -16.576 -7.327 32.224 1.00 72.75 137 GLU A O 1
ATOM 1075 N N . LYS A 1 138 ? -15.767 -8.006 30.237 1.00 71.38 138 LYS A N 1
ATOM 1076 C CA . LYS A 1 138 ? -16.077 -6.763 29.537 1.00 71.38 138 LYS A CA 1
ATOM 1077 C C . LYS A 1 138 ? -17.470 -6.884 28.935 1.00 71.38 138 LYS A C 1
ATOM 1079 O O . LYS A 1 138 ? -17.784 -7.868 28.271 1.00 71.38 138 LYS A O 1
ATOM 1084 N N . MET A 1 139 ? -18.284 -5.869 29.167 1.00 72.50 139 MET A N 1
ATOM 1085 C CA . MET A 1 139 ? -19.642 -5.798 28.670 1.00 72.50 139 MET A CA 1
ATOM 1086 C C . MET A 1 139 ? -19.633 -5.605 27.142 1.00 72.50 139 MET A C 1
ATOM 1088 O O . MET A 1 139 ? -18.915 -4.730 26.648 1.00 72.50 139 MET A O 1
ATOM 1092 N N . PRO A 1 140 ? -20.390 -6.415 26.384 1.00 66.75 140 PRO A N 1
ATOM 1093 C CA . PRO A 1 140 ? -20.308 -6.421 24.924 1.00 66.75 140 PRO A CA 1
ATOM 1094 C C . PRO A 1 140 ? -21.027 -5.259 24.226 1.00 66.75 140 PRO A C 1
ATOM 1096 O O . PRO A 1 140 ? -20.661 -4.903 23.110 1.00 66.75 140 PRO A O 1
ATOM 1099 N N . SER A 1 141 ? -22.050 -4.679 24.854 1.00 70.69 141 SER A N 1
ATOM 1100 C CA . SER A 1 141 ? -22.807 -3.526 24.350 1.00 70.69 141 SER A CA 1
ATOM 1101 C C . SER A 1 141 ? -23.537 -2.836 25.500 1.00 70.69 141 SER A C 1
ATOM 1103 O O . SER A 1 141 ? -23.489 -3.326 26.624 1.00 70.69 141 SER A O 1
ATOM 1105 N N . ASP A 1 142 ? -24.228 -1.738 25.221 1.00 76.62 142 ASP A N 1
ATOM 1106 C CA . ASP A 1 142 ? -25.035 -1.018 26.201 1.00 76.62 142 ASP A CA 1
ATOM 1107 C C . ASP A 1 142 ? -26.251 -1.860 26.627 1.00 76.62 142 ASP A C 1
ATOM 1109 O O . ASP A 1 142 ? -26.785 -2.668 25.860 1.00 76.62 142 ASP A O 1
ATOM 1113 N N . GLY A 1 143 ? -26.706 -1.699 27.867 1.00 78.06 143 GLY A N 1
ATOM 1114 C CA . GLY A 1 143 ? -27.783 -2.525 28.402 1.00 78.06 143 GLY A CA 1
ATOM 1115 C C . GLY A 1 143 ? -28.323 -2.041 29.737 1.00 78.06 143 GLY A C 1
ATOM 1116 O O . GLY A 1 143 ? -27.760 -1.157 30.380 1.00 78.06 143 GLY A O 1
ATOM 1117 N N . LEU A 1 144 ? -29.444 -2.630 30.150 1.00 77.75 144 LEU A N 1
ATOM 1118 C CA . LEU A 1 144 ? -30.116 -2.302 31.408 1.00 77.75 144 LEU A CA 1
ATOM 1119 C C . LEU A 1 144 ? -29.946 -3.429 32.427 1.00 77.75 144 LEU A C 1
ATOM 1121 O O . LEU A 1 144 ? -30.161 -4.598 32.094 1.00 77.75 144 LEU A O 1
ATOM 1125 N N . ILE A 1 145 ? -29.597 -3.087 33.670 1.00 82.31 145 ILE A N 1
ATOM 1126 C CA . ILE A 1 145 ? -29.459 -4.069 34.752 1.00 82.31 145 ILE A CA 1
ATOM 1127 C C . ILE A 1 145 ? -30.829 -4.591 35.169 1.00 82.31 145 ILE A C 1
ATOM 1129 O O . ILE A 1 145 ? -31.634 -3.893 35.785 1.00 82.31 145 ILE A O 1
ATOM 1133 N N . MET A 1 146 ? -31.073 -5.863 34.879 1.00 78.62 146 MET A N 1
ATOM 1134 C CA . MET A 1 146 ? -32.298 -6.560 35.256 1.00 78.62 146 MET A CA 1
ATOM 1135 C C . MET A 1 146 ? -32.227 -7.141 36.666 1.00 78.62 146 MET A C 1
ATOM 1137 O O . MET A 1 146 ? -33.263 -7.279 37.314 1.00 78.62 146 MET A O 1
ATOM 1141 N N . LYS A 1 147 ? -31.035 -7.553 37.124 1.00 72.56 147 LYS A N 1
ATOM 1142 C CA . LYS A 1 147 ? -30.855 -8.137 38.459 1.00 72.56 147 LYS A CA 1
ATOM 1143 C C . LYS A 1 147 ? -29.398 -8.088 38.921 1.00 72.56 147 LYS A C 1
ATOM 1145 O O . LYS A 1 147 ? -28.510 -8.500 38.177 1.00 72.56 147 LYS A O 1
ATOM 1150 N N . GLY A 1 148 ? -29.194 -7.689 40.177 1.00 75.69 148 GLY A N 1
ATOM 1151 C CA . GLY A 1 148 ? -27.884 -7.568 40.827 1.00 75.69 148 GLY A CA 1
ATOM 1152 C C . GLY A 1 148 ? -27.484 -6.111 41.071 1.00 75.69 148 GLY A C 1
ATOM 1153 O O . GLY A 1 148 ? -28.173 -5.196 40.626 1.00 75.69 148 GLY A O 1
ATOM 1154 N N . SER A 1 149 ? -26.375 -5.918 41.780 1.00 73.69 149 SER A N 1
ATOM 1155 C CA . SER A 1 149 ? -25.659 -4.645 41.879 1.00 73.69 149 SER A CA 1
ATOM 1156 C C . SER A 1 149 ? -24.180 -4.895 41.598 1.00 73.69 149 SER A C 1
ATOM 1158 O O . SER A 1 149 ? -23.645 -5.961 41.921 1.00 73.69 149 SER A O 1
ATOM 1160 N N . SER A 1 150 ? -23.523 -3.948 40.933 1.00 74.31 150 SER A N 1
ATOM 1161 C CA . SER A 1 150 ? -22.098 -4.046 40.630 1.00 74.31 150 SER A CA 1
ATOM 1162 C C . SER A 1 150 ? -21.463 -2.672 40.552 1.00 74.31 150 SER A C 1
ATOM 1164 O O . SER A 1 150 ? -22.077 -1.703 40.120 1.00 74.31 150 SER A O 1
ATOM 1166 N N . TYR A 1 151 ? -20.178 -2.633 40.879 1.00 77.75 151 TYR A N 1
ATOM 1167 C CA . TYR A 1 151 ? -19.306 -1.539 40.489 1.00 77.75 151 TYR A CA 1
ATOM 1168 C C . TYR A 1 151 ? -18.890 -1.730 39.029 1.00 77.75 151 TYR A C 1
ATOM 1170 O O . TYR A 1 151 ? -18.569 -2.852 38.613 1.00 77.75 151 TYR A O 1
ATOM 1178 N N . ILE A 1 152 ? -18.939 -0.657 38.249 1.00 75.31 152 ILE A N 1
ATOM 1179 C CA . ILE A 1 152 ? -18.598 -0.653 36.827 1.00 75.31 152 ILE A CA 1
ATOM 1180 C C . ILE A 1 152 ? -17.446 0.312 36.610 1.00 75.31 152 ILE A C 1
ATOM 1182 O O . ILE A 1 152 ? -17.500 1.471 37.020 1.00 75.31 152 ILE A O 1
ATOM 1186 N N . ASP A 1 153 ? -16.389 -0.189 35.981 1.00 75.69 153 ASP A N 1
ATOM 1187 C CA . ASP A 1 153 ? -15.276 0.638 35.537 1.00 75.69 153 ASP A CA 1
ATOM 1188 C C . ASP A 1 153 ? -15.627 1.258 34.178 1.00 75.69 153 ASP A C 1
ATOM 1190 O O . ASP A 1 153 ? -15.591 0.588 33.138 1.00 75.69 153 ASP A O 1
ATOM 1194 N N . GLU A 1 154 ? -16.001 2.538 34.218 1.00 73.75 154 GLU A N 1
ATOM 1195 C CA . GLU A 1 154 ? -16.301 3.375 33.052 1.00 73.75 154 GLU A CA 1
ATOM 1196 C C . GLU A 1 154 ? -15.097 4.253 32.642 1.00 73.75 154 GLU A C 1
ATOM 1198 O O . GLU A 1 154 ? -15.232 5.099 31.758 1.00 73.75 154 GLU A O 1
ATOM 1203 N N . SER A 1 155 ? -13.900 4.048 33.217 1.00 71.88 155 SER A N 1
ATOM 1204 C CA . SER A 1 155 ? -12.721 4.914 33.004 1.00 71.88 155 SER A CA 1
ATOM 1205 C C . SER A 1 155 ? -12.315 5.061 31.536 1.00 71.88 155 SER A C 1
ATOM 1207 O O . SER A 1 155 ? -11.851 6.120 31.116 1.00 71.88 155 SER A O 1
ATOM 1209 N N . MET A 1 156 ? -12.546 4.025 30.726 1.00 66.69 156 MET A N 1
ATOM 1210 C CA . MET A 1 156 ? -12.280 4.034 29.283 1.00 66.69 156 MET A CA 1
ATOM 1211 C C . MET A 1 156 ? -13.241 4.932 28.485 1.00 66.69 156 MET A C 1
ATOM 1213 O O . MET A 1 156 ? -12.911 5.304 27.361 1.00 66.69 156 MET A O 1
ATOM 1217 N N . LEU A 1 157 ? -14.417 5.258 29.032 1.00 69.75 157 LEU A N 1
ATOM 1218 C CA . LEU A 1 157 ? -15.437 6.094 28.392 1.00 69.75 157 LEU A CA 1
ATOM 1219 C C . LEU A 1 157 ? -15.504 7.499 28.995 1.00 69.75 157 LEU A C 1
ATOM 1221 O O . LEU A 1 157 ? -15.597 8.477 28.258 1.00 69.75 157 LEU A O 1
ATOM 1225 N N . THR A 1 158 ? -15.468 7.601 30.324 1.00 72.06 158 THR A N 1
ATOM 1226 C CA . THR A 1 158 ? -15.654 8.865 31.053 1.00 72.06 158 THR A CA 1
ATOM 1227 C C . THR A 1 158 ? -14.331 9.519 31.447 1.00 72.06 158 THR A C 1
ATOM 1229 O O . THR A 1 158 ? -14.290 10.724 31.683 1.00 72.06 158 THR A O 1
ATOM 1232 N N . GLY A 1 159 ? -13.238 8.749 31.504 1.00 69.88 159 GLY A N 1
ATOM 1233 C CA . GLY A 1 159 ? -11.950 9.204 32.029 1.00 69.88 159 GLY A CA 1
ATOM 1234 C C . GLY A 1 159 ? -11.882 9.255 33.559 1.00 69.88 159 GLY A C 1
ATOM 1235 O O . GLY A 1 159 ? -10.847 9.637 34.105 1.00 69.88 159 GLY A O 1
ATOM 1236 N N . GLU A 1 160 ? -12.950 8.869 34.263 1.00 73.38 160 GLU A N 1
ATOM 1237 C CA . GLU A 1 160 ? -12.970 8.812 35.723 1.00 73.38 160 GLU A CA 1
ATOM 1238 C C . GLU A 1 160 ? -12.461 7.451 36.211 1.00 73.38 160 GLU A C 1
ATOM 1240 O O . GLU A 1 160 ? -13.009 6.406 35.877 1.00 73.38 160 GLU A O 1
ATOM 1245 N N . SER A 1 161 ? -11.397 7.449 37.017 1.00 69.12 161 SER A N 1
ATOM 1246 C CA . SER A 1 161 ? -10.760 6.210 37.491 1.00 69.12 161 SER A CA 1
ATOM 1247 C C . SER A 1 161 ? -11.521 5.492 38.611 1.00 69.12 161 SER A C 1
ATOM 1249 O O . SER A 1 161 ? -11.098 4.416 39.033 1.00 69.12 161 SER A O 1
ATOM 1251 N N . VAL A 1 162 ? -12.575 6.100 39.162 1.00 77.38 162 VAL A N 1
ATOM 1252 C CA . VAL A 1 162 ? -13.333 5.538 40.287 1.00 77.38 162 VAL A CA 1
ATOM 1253 C C . VAL A 1 162 ? -14.518 4.744 39.731 1.00 77.38 162 VAL A C 1
ATOM 1255 O O . VAL A 1 162 ? -15.350 5.332 39.045 1.00 77.38 162 VAL A O 1
ATOM 1258 N N . PRO A 1 163 ? -14.625 3.433 40.020 1.00 76.44 163 PRO A N 1
ATOM 1259 C CA . PRO A 1 163 ? -15.768 2.637 39.591 1.00 76.44 163 PRO A CA 1
ATOM 1260 C C . PRO A 1 163 ? -17.089 3.191 40.129 1.00 76.44 163 PRO A C 1
ATOM 1262 O O . PRO A 1 163 ? -17.192 3.526 41.311 1.00 76.44 163 PRO A O 1
ATOM 1265 N N . VAL A 1 164 ? -18.107 3.240 39.272 1.00 79.62 164 VAL A N 1
ATOM 1266 C CA . VAL A 1 164 ? -19.443 3.741 39.615 1.00 79.62 164 VAL A CA 1
ATOM 1267 C C . VAL A 1 164 ? -20.312 2.574 40.066 1.00 79.62 164 VAL A C 1
ATOM 1269 O O . VAL A 1 164 ? -20.342 1.526 39.421 1.00 79.62 164 VAL A O 1
ATOM 1272 N N . GLU A 1 165 ? -21.016 2.738 41.183 1.00 82.56 165 GLU A N 1
ATOM 1273 C CA . GLU A 1 165 ? -21.999 1.758 41.642 1.00 82.56 165 GLU A CA 1
ATOM 1274 C C . GLU A 1 165 ? -23.256 1.828 40.773 1.00 82.56 165 GLU A C 1
ATOM 1276 O O . GLU A 1 165 ? -23.787 2.911 40.521 1.00 82.56 165 GLU A O 1
ATOM 1281 N N . LYS A 1 166 ? -23.707 0.669 40.292 1.00 81.00 166 LYS A N 1
ATOM 1282 C CA . LYS A 1 166 ? -24.914 0.524 39.481 1.00 81.00 166 LYS A CA 1
ATOM 1283 C C . LYS A 1 166 ? -25.797 -0.565 40.062 1.00 81.00 166 LYS A C 1
ATOM 1285 O O . LYS A 1 166 ? -25.325 -1.652 40.416 1.00 81.00 166 LYS A O 1
ATOM 1290 N N . GLU A 1 167 ? -27.087 -0.281 40.111 1.00 81.81 167 GLU A N 1
ATOM 1291 C CA . GLU A 1 167 ? -28.107 -1.172 40.646 1.00 81.81 167 GLU A CA 1
ATOM 1292 C C . GLU A 1 167 ? -29.138 -1.555 39.580 1.00 81.81 167 GLU A C 1
ATOM 1294 O O . GLU A 1 167 ? -29.098 -1.135 38.421 1.00 81.81 167 GLU A O 1
ATOM 1299 N N . SER A 1 168 ? -30.082 -2.411 39.966 1.00 79.94 168 SER A N 1
ATOM 1300 C CA . SER A 1 168 ? -31.154 -2.831 39.073 1.00 79.94 168 SER A CA 1
ATOM 1301 C C . SER A 1 168 ? -31.995 -1.646 38.604 1.00 79.94 168 SER A C 1
ATOM 1303 O O . SER A 1 168 ? -32.517 -0.881 39.407 1.00 79.94 168 SER A O 1
ATOM 1305 N N . GLY A 1 169 ? -32.171 -1.544 37.288 1.00 76.44 169 GLY A N 1
ATOM 1306 C CA . GLY A 1 169 ? -32.844 -0.427 36.630 1.00 76.44 169 GLY A CA 1
ATOM 1307 C C . GLY A 1 169 ? -31.887 0.585 36.004 1.00 76.44 169 GLY A C 1
ATOM 1308 O O . GLY A 1 169 ? -32.323 1.342 35.135 1.00 76.44 169 GLY A O 1
ATOM 1309 N N . ASP A 1 170 ? -30.601 0.561 36.359 1.00 79.25 170 ASP A N 1
ATOM 1310 C CA . ASP A 1 170 ? -29.631 1.482 35.782 1.00 79.25 170 ASP A CA 1
ATOM 1311 C C . ASP A 1 170 ? -29.212 1.080 34.364 1.00 79.25 170 ASP A C 1
ATOM 1313 O O . ASP A 1 170 ? -29.081 -0.101 34.014 1.00 79.25 170 ASP A O 1
ATOM 1317 N N . LEU A 1 171 ? -28.973 2.109 33.549 1.00 73.88 171 LEU A N 1
ATOM 1318 C CA . LEU A 1 171 ? -28.319 1.995 32.253 1.00 73.88 171 LEU A CA 1
ATOM 1319 C C . LEU A 1 171 ? -26.811 1.858 32.443 1.00 73.88 171 LEU A C 1
ATOM 1321 O O . LEU A 1 171 ? -26.180 2.632 33.174 1.00 73.88 171 LEU A O 1
ATOM 1325 N N . VAL A 1 172 ? -26.255 0.895 31.721 1.00 73.56 172 VAL A N 1
ATOM 1326 C CA . VAL A 1 172 ? -24.826 0.648 31.632 1.00 73.56 172 VAL A CA 1
ATOM 1327 C C . VAL A 1 172 ? -24.403 0.814 30.184 1.00 73.56 172 VAL A C 1
ATOM 1329 O O . VAL A 1 172 ? -25.010 0.244 29.276 1.00 73.56 172 VAL A O 1
ATOM 1332 N N . ILE A 1 173 ? -23.355 1.602 29.997 1.00 68.88 173 ILE A N 1
ATOM 1333 C CA . ILE A 1 173 ? -22.697 1.847 28.719 1.00 68.88 173 ILE A CA 1
ATOM 1334 C C . ILE A 1 173 ? -21.341 1.144 28.735 1.00 68.88 173 ILE A C 1
ATOM 1336 O O . ILE A 1 173 ? -20.692 1.109 29.778 1.00 68.88 173 ILE A O 1
ATOM 1340 N N . GLY A 1 174 ? -20.959 0.523 27.617 1.00 62.00 174 GLY A N 1
ATOM 1341 C CA . GLY A 1 174 ? -19.862 -0.457 27.534 1.00 62.00 174 GLY A CA 1
ATOM 1342 C C . GLY A 1 174 ? -18.676 -0.245 28.502 1.00 62.00 174 GLY A C 1
ATOM 1343 O O . GLY A 1 174 ? -17.979 0.759 28.449 1.00 62.00 174 GLY A O 1
ATOM 1344 N N . GLY A 1 175 ? -18.389 -1.232 29.355 1.00 58.31 175 GLY A N 1
ATOM 1345 C CA . GLY A 1 175 ? -17.367 -1.140 30.412 1.00 58.31 175 GLY A CA 1
ATOM 1346 C C . GLY A 1 175 ? -16.951 -2.511 30.953 1.00 58.31 175 GLY A C 1
ATOM 1347 O O . GLY A 1 175 ? -17.263 -3.539 30.349 1.00 58.31 175 GLY A O 1
ATOM 1348 N N . ARG A 1 176 ? -16.227 -2.561 32.078 1.00 54.47 176 ARG A N 1
ATOM 1349 C CA . ARG A 1 176 ? -15.918 -3.817 32.799 1.00 54.47 176 ARG A CA 1
ATOM 1350 C C . ARG A 1 176 ? -16.729 -3.904 34.088 1.00 54.47 176 ARG A C 1
ATOM 1352 O O . ARG A 1 176 ? -16.743 -2.957 34.869 1.00 54.47 176 ARG A O 1
ATOM 1359 N N . LEU A 1 177 ? -17.369 -5.050 34.317 1.00 58.69 177 LEU A N 1
ATOM 1360 C CA . LEU A 1 177 ? -18.166 -5.316 35.518 1.00 58.69 177 LEU A CA 1
ATOM 1361 C C . LEU A 1 177 ? -17.317 -6.004 36.589 1.00 58.69 177 LEU A C 1
ATOM 1363 O O . LEU A 1 177 ? -16.519 -6.891 36.290 1.00 58.69 177 LEU A O 1
ATOM 1367 N N . ILE A 1 178 ? -17.490 -5.604 37.846 1.00 42.19 178 ILE A N 1
ATOM 1368 C CA . ILE A 1 178 ? -16.735 -6.140 38.989 1.00 42.19 178 ILE A CA 1
ATOM 1369 C C . ILE A 1 178 ? -17.519 -7.260 39.701 1.00 42.19 178 ILE A C 1
ATOM 1371 O O . ILE A 1 178 ? -16.913 -8.119 40.337 1.00 42.19 178 ILE A O 1
ATOM 1375 N N . VAL A 1 179 ? -18.848 -7.308 39.553 1.00 48.81 179 VAL A N 1
ATOM 1376 C CA . VAL A 1 179 ? -19.750 -8.298 40.169 1.00 48.81 179 VAL A CA 1
ATOM 1377 C C . VAL A 1 179 ? -20.714 -8.871 39.118 1.00 48.81 179 VAL A C 1
ATOM 1379 O O . VAL A 1 179 ? -20.924 -8.284 38.060 1.00 48.81 179 VAL A O 1
ATOM 1382 N N . MET A 1 180 ? -21.264 -10.060 39.384 1.00 48.81 180 MET A N 1
ATOM 1383 C CA . MET A 1 180 ? -22.168 -10.784 38.488 1.00 48.81 180 MET A CA 1
ATOM 1384 C C . MET A 1 180 ? -23.508 -10.055 38.330 1.00 48.81 180 MET A C 1
ATOM 1386 O O . MET A 1 180 ? -24.191 -9.808 39.325 1.00 48.81 180 MET A O 1
ATOM 1390 N N . VAL A 1 181 ? -23.906 -9.758 37.092 1.00 59.66 181 VAL A N 1
ATOM 1391 C CA . VAL A 1 181 ? -25.138 -9.009 36.800 1.00 59.66 181 VAL A CA 1
ATOM 1392 C C . VAL A 1 181 ? -25.876 -9.613 35.607 1.00 59.66 181 VAL A C 1
ATOM 1394 O O . VAL A 1 181 ? -25.262 -10.067 34.640 1.00 59.66 181 VAL A O 1
ATOM 1397 N N . LEU A 1 182 ? -27.209 -9.619 35.681 1.00 61.56 182 LEU A N 1
ATOM 1398 C CA . LEU A 1 182 ? -28.085 -9.978 34.567 1.00 61.56 182 LEU A CA 1
ATOM 1399 C C . LEU A 1 182 ? -28.492 -8.698 33.834 1.00 61.56 182 LEU A C 1
ATOM 1401 O O . LEU A 1 182 ? -29.129 -7.825 34.425 1.00 61.56 182 LEU A O 1
ATOM 1405 N N . LEU A 1 183 ? -28.120 -8.585 32.562 1.00 64.81 183 LEU A N 1
ATOM 1406 C CA . LEU A 1 183 ? -28.387 -7.426 31.716 1.00 64.81 183 LEU A CA 1
ATOM 1407 C C . LEU A 1 183 ? -29.395 -7.764 30.626 1.00 64.81 183 LEU A C 1
ATOM 1409 O O . LEU A 1 183 ? -29.407 -8.879 30.113 1.00 64.81 183 LEU A O 1
ATOM 1413 N N . LYS A 1 184 ? -30.190 -6.773 30.229 1.00 66.06 184 LYS A N 1
ATOM 1414 C CA . LYS A 1 184 ? -30.983 -6.817 29.003 1.00 66.06 184 LYS A CA 1
ATOM 1415 C C . LYS A 1 184 ? -30.286 -5.998 27.920 1.00 66.06 184 LYS A C 1
ATOM 1417 O O . LYS A 1 184 ? -30.047 -4.809 28.123 1.00 66.06 184 LYS A O 1
ATOM 1422 N N . PHE A 1 185 ? -29.957 -6.643 26.804 1.00 59.66 185 PHE A N 1
ATOM 1423 C CA . PHE A 1 185 ? -29.194 -6.079 25.689 1.00 59.66 185 PHE A CA 1
ATOM 1424 C C . PHE A 1 185 ? -29.964 -4.929 25.014 1.00 59.66 185 PHE A C 1
ATOM 1426 O O . PHE A 1 185 ? -31.161 -5.072 24.735 1.00 59.66 185 PHE A O 1
ATOM 1433 N N . GLY A 1 186 ? -29.303 -3.782 24.824 1.00 56.72 186 GLY A N 1
ATOM 1434 C CA . GLY A 1 186 ? -29.875 -2.526 24.314 1.00 56.72 186 GLY A CA 1
ATOM 1435 C C . GLY A 1 186 ? -30.045 -2.434 22.805 1.00 56.72 186 GLY A C 1
ATOM 1436 O O . GLY A 1 186 ? -29.527 -3.292 22.064 1.00 56.72 186 GLY A O 1
#

pLDDT: mean 82.03, std 13.26, range [36.91, 97.38]